Protein AF-A0A7J9RJP3-F1 (afdb_monomer_lite)

pLDDT: mean 94.65, std 5.96, range [69.44, 98.88]

Foldseek 3Di:
DPDDDDDQDPVNDCDPHPDDLLVVLLVVLVPDLEEEDEEAAPVSQVSSCVNHPHYYHDCYYFAARQLLLLLVVVL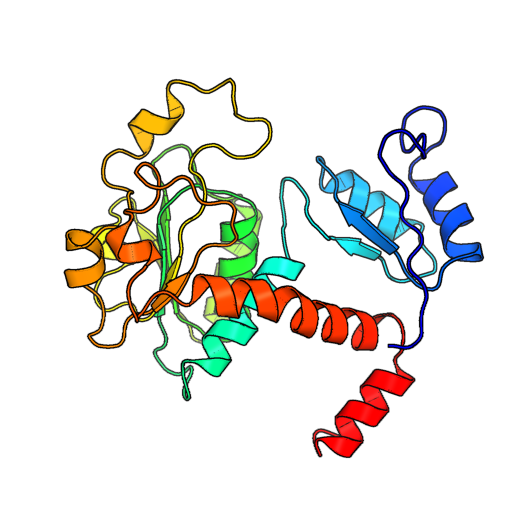VVVLDVDQVAAEEEEFAALTRVLLNNLLSCLLQLHAYEYAHFPPRHHDPVSVVNSVVSNVVSVYHYYYDNQLLVRQAQHQEYEYEDNQDPPRPVVPCSLVSCVNRAAEPVSNVRYHPNHAYEYQDDDDDPRNYHPCNCPDPRYCHVVSNVSSVVSVVQVCCVRRNVVSNVVVCVVVVVD

Sequence (254 aa):
LGGNALTLLKNDIQLGKSETVGDTSQVLSRFLGGMTYRCFAHADVEELAKYATVPVLNALSAKHHPCQAAADLMTVMEHFDDREHLVVAWVGDGNNVLHDLMLACTMLGIDFRYAVPEGYEPADDVVERSQSYADEHGSELTRTVDPKEAVKDAHVVYTDVFISMGEEHLEDKIKSFEGYQVNEEMVSGMDDGWRFMHCLPAHRGDEVTDWVMDHEHSIVFDQAENRMWAQMSLLCYYISPEAWDAMGEFMGLV

Structure (mmCIF, N/CA/C/O backbone):
data_AF-A0A7J9RJP3-F1
#
_entry.id   AF-A0A7J9RJP3-F1
#
loop_
_atom_site.group_PDB
_atom_site.id
_atom_site.type_symbol
_atom_site.label_atom_id
_atom_site.label_alt_id
_atom_site.label_comp_id
_atom_site.label_asym_id
_atom_site.label_entity_id
_atom_site.label_seq_id
_atom_site.pdbx_PDB_ins_code
_atom_site.Cartn_x
_atom_site.Cartn_y
_atom_site.Cartn_z
_atom_site.occupancy
_atom_site.B_iso_or_equiv
_atom_site.auth_seq_id
_atom_site.auth_comp_id
_atom_site.auth_asym_id
_atom_site.auth_atom_id
_atom_site.pdbx_PDB_model_num
ATOM 1 N N . LEU A 1 1 ? 11.986 -18.999 -8.830 1.00 84.75 1 LEU A N 1
ATOM 2 C CA . LEU A 1 1 ? 11.731 -18.775 -10.275 1.00 84.75 1 LEU A CA 1
ATOM 3 C C . LEU A 1 1 ? 12.915 -19.107 -11.199 1.00 84.75 1 LEU A C 1
ATOM 5 O O . LEU A 1 1 ? 12.780 -18.948 -12.398 1.00 84.75 1 LEU A O 1
ATOM 9 N N . GLY A 1 2 ? 14.076 -19.561 -10.701 1.00 88.50 2 GLY A N 1
ATOM 10 C CA . GLY A 1 2 ? 15.183 -20.012 -11.569 1.00 88.50 2 GLY A CA 1
ATOM 11 C C . GLY A 1 2 ? 15.999 -18.912 -12.273 1.00 88.50 2 GLY A C 1
ATOM 12 O O . GLY A 1 2 ? 16.996 -19.228 -12.914 1.00 88.50 2 GLY A O 1
ATOM 13 N N . GLY A 1 3 ? 15.614 -17.638 -12.140 1.00 91.06 3 GLY A N 1
ATOM 14 C CA . GLY A 1 3 ? 16.376 -16.488 -12.639 1.00 91.06 3 GLY A CA 1
ATOM 15 C C . GLY A 1 3 ? 17.521 -16.041 -11.718 1.00 91.06 3 GLY A C 1
ATOM 16 O O . GLY A 1 3 ? 17.736 -16.605 -10.646 1.00 91.06 3 GLY A O 1
ATOM 17 N N . ASN A 1 4 ? 18.232 -14.985 -12.132 1.00 94.19 4 ASN A N 1
ATOM 18 C CA . ASN A 1 4 ? 19.294 -14.334 -11.356 1.00 94.19 4 ASN A CA 1
ATOM 19 C C . ASN A 1 4 ? 19.006 -12.833 -11.225 1.00 94.19 4 ASN A C 1
ATOM 21 O O . ASN A 1 4 ? 18.633 -12.194 -12.207 1.00 94.19 4 ASN A O 1
ATOM 25 N N . ALA A 1 5 ? 19.207 -12.275 -10.030 1.00 94.12 5 ALA A N 1
ATOM 26 C CA . ALA A 1 5 ? 19.067 -10.843 -9.790 1.00 94.12 5 ALA A CA 1
ATOM 27 C C . ALA A 1 5 ? 20.391 -10.110 -10.055 1.00 94.12 5 ALA A C 1
ATOM 29 O O . ALA A 1 5 ? 21.443 -10.520 -9.562 1.00 94.12 5 ALA A O 1
ATOM 30 N N . LEU A 1 6 ? 20.324 -9.004 -10.800 1.00 95.06 6 LEU A N 1
ATOM 31 C CA . LEU A 1 6 ? 21.409 -8.033 -10.927 1.00 95.06 6 LEU A CA 1
ATOM 32 C C . LEU A 1 6 ? 21.034 -6.783 -10.129 1.00 95.06 6 LEU A C 1
ATOM 34 O O . LEU A 1 6 ? 20.167 -6.017 -10.545 1.00 95.06 6 LEU A O 1
ATOM 38 N N . THR A 1 7 ? 21.691 -6.573 -8.992 1.00 94.88 7 THR A N 1
ATOM 39 C CA . THR A 1 7 ? 21.466 -5.387 -8.160 1.00 94.88 7 THR A CA 1
ATOM 40 C C . THR A 1 7 ? 22.369 -4.250 -8.622 1.00 94.88 7 THR A C 1
ATOM 42 O O . THR A 1 7 ? 23.589 -4.388 -8.592 1.00 94.88 7 THR A O 1
ATOM 45 N N . LEU A 1 8 ? 21.767 -3.126 -9.013 1.00 92.44 8 LEU A N 1
ATOM 46 C CA . LEU A 1 8 ? 22.466 -1.889 -9.363 1.00 92.44 8 LEU A CA 1
ATOM 47 C C . LEU A 1 8 ? 22.088 -0.811 -8.347 1.00 92.44 8 LEU A C 1
ATOM 49 O O . LEU A 1 8 ? 20.948 -0.345 -8.319 1.00 92.44 8 LEU A O 1
ATOM 53 N N . LEU A 1 9 ? 23.024 -0.436 -7.479 1.00 90.69 9 LEU A N 1
ATOM 54 C CA . LEU A 1 9 ? 22.798 0.595 -6.471 1.00 90.69 9 LEU A CA 1
ATOM 55 C C . LEU A 1 9 ? 22.943 1.995 -7.078 1.00 90.69 9 LEU A C 1
ATOM 57 O O . LEU A 1 9 ? 23.515 2.186 -8.150 1.00 90.69 9 LEU A O 1
ATOM 61 N N . LYS A 1 10 ? 22.497 3.015 -6.337 1.00 84.06 10 LYS A N 1
ATOM 62 C CA . LYS A 1 10 ? 22.594 4.438 -6.723 1.00 84.06 10 LYS A CA 1
ATOM 63 C C . LYS A 1 10 ? 24.004 4.881 -7.146 1.00 84.06 10 LYS A C 1
ATOM 65 O O . LYS A 1 10 ? 24.135 5.830 -7.911 1.00 84.06 10 LYS A O 1
ATOM 70 N N . ASN A 1 11 ? 25.043 4.238 -6.615 1.00 84.81 11 ASN A N 1
ATOM 71 C CA . ASN A 1 11 ? 26.437 4.548 -6.939 1.00 84.81 11 ASN A CA 1
ATOM 72 C C . ASN A 1 11 ? 26.999 3.693 -8.089 1.00 84.81 11 ASN A C 1
ATOM 74 O O . ASN A 1 11 ? 28.064 4.023 -8.605 1.00 84.81 11 ASN A O 1
ATOM 78 N N . ASP A 1 12 ? 26.289 2.638 -8.497 1.00 85.12 12 ASP A N 1
ATOM 79 C CA . ASP A 1 12 ? 26.694 1.731 -9.576 1.00 85.12 12 ASP A CA 1
ATOM 80 C C . ASP A 1 12 ? 26.168 2.201 -10.940 1.00 85.12 12 ASP A C 1
ATOM 82 O O . ASP A 1 12 ? 26.746 1.877 -11.976 1.00 85.12 12 ASP A O 1
ATOM 86 N N . ILE A 1 13 ? 25.080 2.980 -10.945 1.00 81.88 13 ILE A N 1
ATOM 87 C CA . ILE A 1 13 ? 24.407 3.466 -12.151 1.00 81.88 13 ILE A CA 1
ATOM 88 C C . ILE A 1 13 ? 24.257 4.991 -12.127 1.00 81.88 13 ILE A C 1
ATOM 90 O O . ILE A 1 13 ? 23.941 5.589 -11.102 1.00 81.88 13 ILE A O 1
ATOM 94 N N . GLN A 1 14 ? 24.473 5.643 -13.270 1.00 76.00 14 GLN A N 1
ATOM 95 C CA . GLN A 1 14 ? 24.398 7.107 -13.411 1.00 76.00 14 GLN A CA 1
ATOM 96 C C . GLN A 1 14 ? 23.070 7.571 -14.026 1.00 76.00 14 GLN A C 1
ATOM 98 O O . GLN A 1 14 ? 23.033 8.516 -14.821 1.00 76.00 14 GLN A O 1
ATOM 103 N N . LEU A 1 15 ? 21.987 6.886 -13.656 1.00 78.62 15 LEU A N 1
ATOM 104 C CA . LEU A 1 15 ? 20.646 7.101 -14.188 1.00 78.62 15 LEU A CA 1
ATOM 105 C C . LEU A 1 15 ? 20.203 8.560 -13.971 1.00 78.62 15 LEU A C 1
ATOM 107 O O . LEU A 1 15 ? 20.195 9.048 -12.839 1.00 78.62 15 LEU A O 1
ATOM 111 N N . GLY A 1 16 ? 19.898 9.270 -15.060 1.00 71.56 16 GLY A N 1
ATOM 112 C CA . GLY A 1 16 ? 19.450 10.666 -15.030 1.00 71.56 16 GLY A CA 1
ATOM 113 C C . GLY A 1 16 ? 20.542 11.701 -14.720 1.00 71.56 16 GLY A C 1
ATOM 114 O O . GLY A 1 16 ? 20.231 12.881 -14.571 1.00 71.56 16 GLY A O 1
ATOM 115 N N . LYS A 1 17 ? 21.819 11.298 -14.615 1.00 80.12 17 LYS A N 1
ATOM 116 C CA . LYS A 1 17 ? 22.953 12.214 -14.375 1.00 80.12 17 LYS A CA 1
ATOM 117 C C . LYS A 1 17 ? 23.844 12.379 -15.596 1.00 80.12 17 LYS A C 1
ATOM 119 O O . LYS A 1 17 ? 23.961 13.478 -16.127 1.00 80.12 17 LYS A O 1
ATOM 124 N N . SER A 1 18 ? 24.517 11.301 -15.998 1.00 83.00 18 SER A N 1
ATOM 125 C CA . SER A 1 18 ? 25.404 11.304 -17.170 1.00 83.00 18 SER A CA 1
ATOM 126 C C . SER A 1 18 ? 24.769 10.650 -18.391 1.00 83.00 18 SER A C 1
ATOM 128 O O . SER A 1 18 ? 25.240 10.871 -19.501 1.00 83.00 18 SER A O 1
ATOM 130 N N . GLU A 1 19 ? 23.726 9.849 -18.184 1.00 85.12 19 GLU A N 1
ATOM 131 C CA . GLU A 1 19 ? 22.947 9.177 -19.220 1.00 85.12 19 GLU A CA 1
ATOM 132 C C . GLU A 1 19 ? 21.455 9.382 -18.928 1.00 85.12 19 GLU A C 1
ATOM 134 O O . GLU A 1 19 ? 21.048 9.472 -17.763 1.00 85.12 19 GLU A O 1
ATOM 139 N N . THR A 1 20 ? 20.647 9.520 -19.980 1.00 89.38 20 THR A N 1
ATOM 140 C CA . THR A 1 20 ? 19.198 9.691 -19.830 1.00 89.38 20 THR A CA 1
ATOM 141 C C . THR A 1 20 ? 18.559 8.398 -19.324 1.00 89.38 20 THR A C 1
ATOM 143 O O . THR A 1 20 ? 19.053 7.304 -19.598 1.00 89.38 20 THR A O 1
ATOM 146 N N . VAL A 1 21 ? 17.434 8.505 -18.611 1.00 90.06 21 VAL A N 1
ATOM 147 C CA . VAL A 1 21 ? 16.678 7.326 -18.153 1.00 90.06 21 VAL A CA 1
ATOM 148 C C . VAL A 1 21 ? 16.281 6.445 -19.344 1.00 90.06 21 VAL A C 1
ATOM 150 O O . VAL A 1 21 ? 16.390 5.220 -19.273 1.00 90.06 21 VAL A O 1
ATOM 153 N N . GLY A 1 22 ? 15.894 7.058 -20.468 1.00 91.38 22 GLY A N 1
ATOM 154 C CA . GLY A 1 22 ? 15.535 6.347 -21.694 1.00 91.38 22 GLY A CA 1
ATOM 155 C C . GLY A 1 22 ? 16.687 5.589 -22.360 1.00 91.38 22 GLY A C 1
ATOM 156 O O . GLY A 1 22 ? 16.487 4.452 -22.795 1.00 91.38 22 GLY A O 1
ATOM 157 N N . ASP A 1 23 ? 17.890 6.164 -22.427 1.00 93.19 23 ASP A N 1
ATOM 158 C CA . ASP A 1 23 ? 19.060 5.468 -22.986 1.00 93.19 23 ASP A CA 1
ATOM 159 C C . ASP A 1 23 ? 19.442 4.271 -22.109 1.00 93.19 23 ASP A C 1
ATOM 161 O O . ASP A 1 23 ? 19.567 3.148 -22.608 1.00 93.19 23 ASP A O 1
ATOM 165 N N . THR A 1 24 ? 19.512 4.472 -20.788 1.00 93.50 24 THR A N 1
ATOM 166 C CA . THR A 1 24 ? 19.773 3.385 -19.840 1.00 93.50 24 THR A CA 1
ATOM 167 C C . THR A 1 24 ? 18.705 2.287 -19.936 1.00 93.50 24 THR A C 1
ATOM 169 O O . THR A 1 24 ? 19.051 1.105 -19.966 1.00 93.50 24 THR A O 1
ATOM 172 N N . SER A 1 25 ? 17.420 2.647 -20.060 1.00 95.06 25 SER A N 1
ATOM 173 C CA . SER A 1 25 ? 16.313 1.692 -20.233 1.00 95.06 25 SER A CA 1
ATOM 174 C C . SER A 1 25 ? 16.509 0.794 -21.456 1.00 95.06 25 SER A C 1
ATOM 176 O O . SER A 1 25 ? 16.420 -0.437 -21.372 1.00 95.06 25 SER A O 1
ATOM 178 N N . GLN A 1 26 ? 16.853 1.392 -22.599 1.00 95.75 26 GLN A N 1
ATOM 179 C CA . GLN A 1 26 ? 17.083 0.660 -23.843 1.00 95.75 26 GLN A CA 1
ATOM 180 C C . GLN A 1 26 ? 18.310 -0.254 -23.770 1.00 95.75 26 GLN A C 1
ATOM 182 O O . GLN A 1 26 ? 18.302 -1.338 -24.364 1.00 95.75 26 GLN A O 1
ATOM 187 N N . VAL A 1 27 ? 19.368 0.169 -23.074 1.00 95.25 27 VAL A N 1
ATOM 188 C CA . VAL A 1 27 ? 20.569 -0.645 -22.859 1.00 95.25 27 VAL A CA 1
ATOM 189 C C . VAL A 1 27 ? 20.242 -1.835 -21.956 1.00 95.25 27 VAL A C 1
ATOM 191 O O . VAL A 1 27 ? 20.496 -2.973 -22.346 1.00 95.25 27 VAL A O 1
ATOM 194 N N . LEU A 1 28 ? 19.621 -1.609 -20.796 1.00 95.88 28 LEU A N 1
ATOM 195 C CA . LEU A 1 28 ? 19.285 -2.672 -19.841 1.00 95.88 28 LEU A CA 1
ATOM 196 C C . LEU A 1 28 ? 18.295 -3.691 -20.415 1.00 95.88 28 LEU A C 1
ATOM 198 O O . LEU A 1 28 ? 18.476 -4.893 -20.221 1.00 95.88 28 LEU A O 1
ATOM 202 N N . SER A 1 29 ? 17.316 -3.242 -21.204 1.00 97.25 29 SER A N 1
ATOM 203 C CA . SER A 1 29 ? 16.333 -4.128 -21.845 1.00 97.25 29 SER A CA 1
ATOM 204 C C . SER A 1 29 ? 16.950 -5.143 -22.818 1.00 97.25 29 SER A C 1
ATOM 206 O O . SER A 1 29 ? 16.314 -6.135 -23.159 1.00 97.25 29 SER A O 1
ATOM 208 N N . ARG A 1 30 ? 18.189 -4.923 -23.280 1.00 97.19 30 ARG A N 1
ATOM 209 C CA . ARG A 1 30 ? 18.918 -5.870 -24.145 1.00 97.19 30 ARG A CA 1
ATOM 210 C C . ARG A 1 30 ? 19.615 -6.987 -23.372 1.00 97.19 30 ARG A C 1
ATOM 212 O O . ARG A 1 30 ? 20.041 -7.962 -23.985 1.00 97.19 30 ARG A O 1
ATOM 219 N N . PHE A 1 31 ? 19.767 -6.831 -22.059 1.00 96.19 31 PHE A N 1
ATOM 220 C CA . PHE A 1 31 ? 20.503 -7.762 -21.203 1.00 96.19 31 PHE A CA 1
ATOM 221 C C . PHE A 1 31 ? 19.620 -8.452 -20.161 1.00 96.19 31 PHE A C 1
ATOM 223 O O . PHE A 1 31 ? 19.987 -9.520 -19.675 1.00 96.19 31 PHE A O 1
ATOM 230 N N . LEU A 1 32 ? 18.489 -7.845 -19.799 1.00 96.62 32 LEU A N 1
ATOM 231 C CA . LEU A 1 32 ? 17.614 -8.290 -18.716 1.00 96.62 32 LEU A CA 1
ATOM 232 C C . LEU A 1 32 ? 16.278 -8.809 -19.254 1.00 96.62 32 LEU A C 1
ATOM 234 O O . LEU A 1 32 ? 15.848 -8.403 -20.325 1.00 96.62 32 LEU A O 1
ATOM 238 N N . GLY A 1 33 ? 15.610 -9.678 -18.489 1.00 95.25 33 GLY A N 1
ATOM 239 C CA . GLY A 1 33 ? 14.239 -10.133 -18.778 1.00 95.25 33 GLY A CA 1
ATOM 240 C C . GLY A 1 33 ? 13.143 -9.248 -18.170 1.00 95.25 33 GLY A C 1
ATOM 241 O O . GLY A 1 33 ? 11.986 -9.351 -18.551 1.00 95.25 33 GLY A O 1
ATOM 242 N N . GLY A 1 34 ? 13.502 -8.372 -17.234 1.00 96.50 34 GLY A N 1
ATOM 243 C CA . GLY A 1 34 ? 12.612 -7.419 -16.579 1.00 96.50 34 GLY A CA 1
ATOM 244 C C . GLY A 1 34 ? 13.394 -6.576 -15.577 1.00 96.50 34 GLY A C 1
ATOM 245 O O . GLY A 1 34 ? 14.539 -6.894 -15.245 1.00 96.50 34 GLY A O 1
ATOM 246 N N . MET A 1 35 ? 12.796 -5.483 -15.119 1.00 96.94 35 MET A N 1
ATOM 247 C CA . MET A 1 35 ? 13.436 -4.515 -14.232 1.00 96.94 35 MET A CA 1
ATOM 248 C C . MET A 1 35 ? 12.519 -4.183 -13.061 1.00 96.94 35 MET A C 1
ATOM 250 O O . MET A 1 35 ? 11.364 -3.828 -13.254 1.00 96.94 35 MET A O 1
ATOM 254 N N . THR A 1 36 ? 13.044 -4.242 -11.841 1.00 96.38 36 THR A N 1
ATOM 255 C CA . THR A 1 36 ? 12.393 -3.656 -10.663 1.00 96.38 36 THR A CA 1
ATOM 256 C C . THR A 1 36 ? 13.076 -2.336 -10.346 1.00 96.38 36 THR A C 1
ATOM 258 O O . THR A 1 36 ? 14.306 -2.309 -10.241 1.00 96.38 36 THR A O 1
ATOM 261 N N . TYR A 1 37 ? 12.320 -1.258 -10.160 1.00 95.44 37 TYR A N 1
ATOM 262 C CA . TYR A 1 37 ? 12.898 0.061 -9.931 1.00 95.44 37 TYR A CA 1
ATOM 263 C C . TYR A 1 37 ? 12.294 0.743 -8.706 1.00 95.44 37 TYR A C 1
ATOM 265 O O . TYR A 1 37 ? 11.080 0.878 -8.590 1.00 95.44 37 TYR A O 1
ATOM 273 N N . ARG A 1 38 ? 13.169 1.153 -7.781 1.00 95.38 38 ARG A N 1
ATOM 274 C CA . ARG A 1 38 ? 12.840 1.996 -6.630 1.00 95.38 38 ARG A CA 1
ATOM 275 C C . ARG A 1 38 ? 13.398 3.389 -6.888 1.00 95.38 38 ARG A C 1
ATOM 277 O O . ARG A 1 38 ? 14.614 3.543 -7.014 1.00 95.38 38 ARG A O 1
ATOM 284 N N . CYS A 1 39 ? 12.527 4.384 -6.948 1.00 91.69 39 CYS A N 1
ATOM 285 C CA . CYS A 1 39 ? 12.866 5.764 -7.275 1.00 91.69 39 CYS A CA 1
ATOM 286 C C . CYS A 1 39 ? 12.248 6.751 -6.282 1.00 91.69 39 CYS A C 1
ATOM 288 O O . CYS A 1 39 ? 11.470 6.376 -5.410 1.00 91.69 39 CYS A O 1
ATOM 290 N N . PHE A 1 40 ? 12.624 8.025 -6.401 1.00 90.50 40 PHE A N 1
ATOM 291 C CA . PHE A 1 40 ? 11.911 9.100 -5.714 1.00 90.50 40 PHE A CA 1
ATOM 292 C C . PHE A 1 40 ? 10.760 9.586 -6.597 1.00 90.50 40 PHE A C 1
ATOM 294 O O . PHE A 1 40 ? 9.599 9.363 -6.267 1.00 90.50 40 PHE A O 1
ATOM 301 N N . ALA A 1 41 ? 11.058 10.194 -7.749 1.00 92.81 41 ALA A N 1
ATOM 302 C CA . ALA A 1 41 ? 10.026 10.700 -8.645 1.00 92.81 41 ALA A CA 1
ATOM 303 C C . ALA A 1 41 ? 9.344 9.555 -9.404 1.00 92.81 41 ALA A C 1
ATOM 305 O O . ALA A 1 41 ? 10.004 8.735 -10.040 1.00 92.81 41 ALA A O 1
ATOM 306 N N . HIS A 1 42 ? 8.009 9.524 -9.386 1.00 96.25 42 HIS A N 1
ATOM 307 C CA . HIS A 1 42 ? 7.246 8.528 -10.147 1.00 96.25 42 HIS A CA 1
ATOM 308 C C . HIS A 1 42 ? 7.489 8.648 -11.664 1.00 96.25 42 HIS A C 1
ATOM 310 O O . HIS A 1 42 ? 7.584 7.641 -12.358 1.00 96.25 42 HIS A O 1
ATOM 316 N N . ALA A 1 43 ? 7.727 9.868 -12.156 1.00 95.06 43 ALA A N 1
ATOM 317 C CA . ALA A 1 43 ? 8.078 10.118 -13.552 1.00 95.06 43 ALA A CA 1
ATOM 318 C C . ALA A 1 43 ? 9.330 9.350 -14.019 1.00 95.06 43 ALA A C 1
ATOM 320 O O . ALA A 1 43 ? 9.410 8.979 -15.187 1.00 95.06 43 ALA A O 1
ATOM 321 N N . ASP A 1 44 ? 10.280 9.053 -13.121 1.00 93.31 44 ASP A N 1
ATOM 322 C CA . ASP A 1 44 ? 11.479 8.289 -13.481 1.00 93.31 44 ASP A CA 1
ATOM 323 C C . ASP A 1 44 ? 11.124 6.836 -13.837 1.00 93.31 44 ASP A C 1
ATOM 325 O O . ASP A 1 44 ? 11.681 6.274 -14.781 1.00 93.31 44 ASP A O 1
ATOM 329 N N . VAL A 1 45 ? 10.189 6.208 -13.105 1.00 96.25 45 VAL A N 1
ATOM 330 C CA . VAL A 1 45 ? 9.749 4.836 -13.415 1.00 96.25 45 VAL A CA 1
ATOM 331 C C . VAL A 1 45 ? 8.830 4.800 -14.635 1.00 96.25 45 VAL A C 1
ATOM 333 O O . VAL A 1 45 ? 8.927 3.866 -15.430 1.00 96.25 45 VAL A O 1
ATOM 336 N N . GLU A 1 46 ? 8.017 5.837 -14.848 1.00 97.38 46 GLU A N 1
ATOM 337 C CA . GLU A 1 46 ? 7.226 6.002 -16.074 1.00 97.38 46 GLU A CA 1
ATOM 338 C C . GLU A 1 46 ? 8.125 6.164 -17.308 1.00 97.38 46 GLU A C 1
ATOM 340 O O . GLU A 1 46 ? 7.902 5.514 -18.331 1.00 97.38 46 GLU A O 1
ATOM 345 N N . GLU A 1 47 ? 9.171 6.993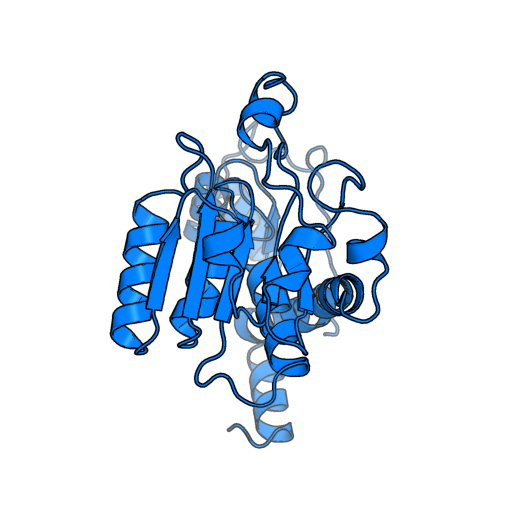 -17.222 1.00 96.00 47 GLU A N 1
ATOM 346 C CA . GLU A 1 47 ? 10.137 7.175 -18.304 1.00 96.00 47 GLU A CA 1
ATOM 347 C C . GLU A 1 47 ? 10.917 5.884 -18.570 1.00 96.00 47 GLU A C 1
ATOM 349 O O . GLU A 1 47 ? 11.051 5.476 -19.727 1.00 96.00 47 GLU A O 1
ATOM 354 N N . LEU A 1 48 ? 11.376 5.202 -17.515 1.00 96.12 48 LEU A N 1
ATOM 355 C CA . LEU A 1 48 ? 12.052 3.913 -17.639 1.00 96.12 48 LEU A CA 1
ATOM 356 C C . LEU A 1 48 ? 11.157 2.905 -18.372 1.00 96.12 48 LEU A C 1
ATOM 358 O O . LEU A 1 48 ? 11.605 2.301 -19.348 1.00 96.12 48 LEU A O 1
ATOM 362 N N . ALA A 1 49 ? 9.894 2.771 -17.955 1.00 97.62 49 ALA A N 1
ATOM 363 C CA . ALA A 1 49 ? 8.914 1.873 -18.563 1.00 97.62 49 ALA A CA 1
ATOM 364 C C . ALA A 1 49 ? 8.595 2.238 -20.019 1.00 97.62 49 ALA A C 1
ATOM 366 O O . ALA A 1 49 ? 8.513 1.353 -20.867 1.00 97.62 49 ALA A O 1
ATOM 367 N N . LYS A 1 50 ? 8.479 3.531 -20.340 1.00 97.81 50 LYS A N 1
ATOM 368 C CA . LYS A 1 50 ? 8.166 4.020 -21.691 1.00 97.81 50 LYS A CA 1
ATOM 369 C C . LYS A 1 50 ? 9.178 3.575 -22.749 1.00 97.81 50 LYS A C 1
ATOM 371 O O . LYS A 1 50 ? 8.794 3.354 -23.897 1.00 97.81 50 LYS A O 1
ATOM 376 N N . TYR A 1 51 ? 10.458 3.490 -22.390 1.00 97.19 51 TYR A N 1
ATOM 377 C CA . TYR A 1 51 ? 11.534 3.109 -23.314 1.00 97.19 51 TYR A CA 1
ATOM 378 C C . TYR A 1 51 ? 11.988 1.651 -23.168 1.00 97.19 51 TYR A C 1
ATOM 380 O O . TYR A 1 51 ? 12.806 1.186 -23.968 1.00 97.19 51 TYR A O 1
ATOM 388 N N . ALA A 1 52 ? 11.474 0.931 -22.169 1.00 97.69 52 ALA A N 1
ATOM 389 C CA . ALA A 1 52 ? 11.835 -0.456 -21.934 1.00 97.69 52 ALA A CA 1
ATOM 390 C C . ALA A 1 52 ? 11.187 -1.373 -22.977 1.00 97.69 52 ALA A C 1
ATOM 392 O O . ALA A 1 52 ? 10.039 -1.184 -23.375 1.00 97.69 52 ALA A O 1
ATOM 393 N N . THR A 1 53 ? 11.909 -2.414 -23.391 1.00 97.62 53 THR A N 1
ATOM 394 C CA . THR A 1 53 ? 11.335 -3.514 -24.194 1.00 97.62 53 THR A CA 1
ATOM 395 C C . THR A 1 53 ? 11.042 -4.756 -23.354 1.00 97.62 53 THR A C 1
ATOM 397 O O . THR A 1 53 ? 10.708 -5.802 -23.901 1.00 97.62 53 THR A O 1
ATOM 400 N N . VAL A 1 54 ? 11.198 -4.648 -22.034 1.00 97.44 54 VAL A N 1
ATOM 401 C CA . VAL A 1 54 ? 10.921 -5.684 -21.032 1.00 97.44 54 VAL A CA 1
ATOM 402 C C . VAL A 1 54 ? 10.086 -5.080 -19.898 1.00 97.44 54 VAL A C 1
ATOM 404 O O . VAL A 1 54 ? 10.102 -3.856 -19.740 1.00 97.44 54 VAL A O 1
ATOM 407 N N . PRO A 1 55 ? 9.366 -5.885 -19.097 1.00 97.50 55 PRO A N 1
ATOM 408 C CA . PRO A 1 55 ? 8.540 -5.365 -18.013 1.00 97.50 55 PRO A CA 1
ATOM 409 C C . PRO A 1 55 ? 9.327 -4.522 -17.006 1.00 97.50 55 PRO A C 1
ATOM 411 O O . PRO A 1 55 ? 10.440 -4.881 -16.611 1.00 97.50 55 PRO A O 1
ATOM 414 N N . VAL A 1 56 ? 8.708 -3.433 -16.548 1.00 97.81 56 VAL A N 1
ATOM 415 C CA . VAL A 1 56 ? 9.214 -2.574 -15.472 1.00 97.81 56 VAL A CA 1
ATOM 416 C C . VAL A 1 56 ? 8.225 -2.605 -14.314 1.00 97.81 56 VAL A C 1
ATOM 418 O O . VAL A 1 56 ? 7.062 -2.251 -14.476 1.00 97.81 56 VAL A O 1
ATOM 421 N N . LEU A 1 57 ? 8.694 -3.020 -13.140 1.00 97.69 57 LEU A N 1
ATOM 422 C CA . LEU A 1 57 ? 7.918 -3.078 -11.910 1.00 97.69 57 LEU A CA 1
ATOM 423 C C . LEU A 1 57 ? 8.369 -1.949 -10.978 1.00 97.69 57 LEU A C 1
ATOM 425 O O . LEU A 1 57 ? 9.538 -1.885 -10.583 1.00 97.69 57 LEU A O 1
ATOM 429 N N . ASN A 1 58 ? 7.439 -1.073 -10.602 1.00 97.88 58 ASN A N 1
ATOM 430 C CA . ASN A 1 58 ? 7.680 -0.058 -9.582 1.00 97.88 58 ASN A CA 1
ATOM 431 C C . ASN A 1 58 ? 7.789 -0.727 -8.203 1.00 97.88 58 ASN A C 1
ATOM 433 O O . ASN A 1 58 ? 6.795 -1.176 -7.636 1.00 97.88 58 ASN A O 1
ATOM 437 N N . ALA A 1 59 ? 9.003 -0.783 -7.662 1.00 96.62 59 ALA A N 1
ATOM 438 C CA . ALA A 1 59 ? 9.263 -1.358 -6.351 1.00 96.62 59 ALA A CA 1
ATOM 439 C C . ALA A 1 59 ? 8.946 -0.384 -5.206 1.00 96.62 59 ALA A C 1
ATOM 441 O O . ALA A 1 59 ? 8.641 -0.858 -4.117 1.00 96.62 59 ALA A O 1
ATOM 442 N N . LEU A 1 60 ? 9.043 0.931 -5.446 1.00 96.94 60 LEU A N 1
ATOM 443 C CA . LEU A 1 60 ? 8.596 2.039 -4.588 1.00 96.94 60 LEU A CA 1
ATOM 444 C C . LEU A 1 60 ? 8.925 3.368 -5.291 1.00 96.94 60 LEU A C 1
ATOM 446 O O . LEU A 1 60 ? 10.033 3.545 -5.799 1.00 96.94 60 LEU A O 1
ATOM 450 N N . SER A 1 61 ? 7.993 4.316 -5.251 1.00 96.44 61 SER A N 1
ATOM 451 C CA . SER A 1 61 ? 8.157 5.714 -5.670 1.00 96.44 61 SER A CA 1
ATOM 452 C C . SER A 1 61 ? 7.471 6.639 -4.662 1.00 96.44 61 SER A C 1
ATOM 454 O O . SER A 1 61 ? 6.676 6.164 -3.856 1.00 96.44 61 SER A O 1
ATOM 456 N N . ALA A 1 62 ? 7.697 7.953 -4.726 1.00 94.31 62 ALA A N 1
ATOM 457 C CA . ALA A 1 62 ? 7.000 8.912 -3.860 1.00 94.31 62 ALA A CA 1
ATOM 458 C C . ALA A 1 62 ? 5.471 8.891 -4.038 1.00 94.31 62 ALA A C 1
ATOM 460 O O . ALA A 1 62 ? 4.757 9.268 -3.121 1.00 94.31 62 ALA A O 1
ATOM 461 N N . LYS A 1 63 ? 4.966 8.442 -5.199 1.00 96.75 63 LYS A N 1
ATOM 462 C CA . LYS A 1 63 ? 3.522 8.373 -5.470 1.00 96.75 63 LYS A CA 1
ATOM 463 C C . LYS A 1 63 ? 2.906 7.000 -5.188 1.00 96.75 63 LYS A C 1
ATOM 465 O O . LYS A 1 63 ? 1.775 6.943 -4.734 1.00 96.75 63 LYS A O 1
ATOM 470 N N . HIS A 1 64 ? 3.629 5.919 -5.471 1.00 98.19 64 HIS A N 1
ATOM 471 C CA . HIS A 1 64 ? 3.089 4.553 -5.484 1.00 98.19 64 HIS A CA 1
ATOM 472 C C . HIS A 1 64 ? 4.087 3.535 -4.905 1.00 98.19 64 HIS A C 1
ATOM 474 O O . HIS A 1 64 ? 5.272 3.571 -5.269 1.00 98.19 64 HIS A O 1
ATOM 480 N N . HIS A 1 65 ? 3.592 2.601 -4.090 1.00 97.88 65 HIS A N 1
ATOM 481 C CA . HIS A 1 65 ? 4.235 1.384 -3.596 1.00 97.88 65 HIS A CA 1
ATOM 482 C C . HIS A 1 65 ? 3.417 0.091 -3.915 1.00 97.88 65 HIS A C 1
ATOM 484 O O . HIS A 1 65 ? 3.019 -0.651 -3.015 1.00 97.88 65 HIS A O 1
ATOM 490 N N . PRO A 1 66 ? 3.232 -0.287 -5.195 1.00 98.06 66 PRO A N 1
ATOM 491 C CA . PRO A 1 66 ? 2.205 -1.264 -5.583 1.00 98.06 66 PRO A CA 1
ATOM 492 C C . PRO A 1 66 ? 2.549 -2.710 -5.201 1.00 98.06 66 PRO A C 1
ATOM 494 O O . PRO A 1 66 ? 1.666 -3.519 -4.930 1.00 98.06 66 PRO A O 1
ATOM 497 N N . CYS A 1 67 ? 3.841 -3.052 -5.134 1.00 98.19 67 CYS A N 1
ATOM 498 C CA . CYS A 1 67 ? 4.277 -4.367 -4.659 1.00 98.19 67 CYS A CA 1
ATOM 499 C C . CYS A 1 67 ? 3.952 -4.605 -3.175 1.00 98.19 67 CYS A C 1
ATOM 501 O O . CYS A 1 67 ? 3.863 -5.763 -2.771 1.00 98.19 67 CYS A O 1
ATOM 503 N N . GLN A 1 68 ? 3.821 -3.540 -2.373 1.00 98.62 68 GLN A N 1
ATOM 504 C CA . GLN A 1 68 ? 3.377 -3.641 -0.983 1.00 98.62 68 GLN A CA 1
ATOM 505 C C . GLN A 1 68 ? 1.881 -3.953 -0.948 1.00 98.62 68 GLN A C 1
ATOM 507 O O . GLN A 1 68 ? 1.523 -5.004 -0.435 1.00 98.62 68 GLN A O 1
ATOM 512 N N . ALA A 1 69 ? 1.053 -3.163 -1.640 1.00 98.56 69 ALA A N 1
ATOM 513 C CA . ALA A 1 69 ? -0.395 -3.384 -1.709 1.00 98.56 69 ALA A CA 1
ATOM 514 C C . ALA A 1 69 ? -0.783 -4.789 -2.213 1.00 98.56 69 ALA A C 1
ATOM 516 O O . ALA A 1 69 ? -1.730 -5.394 -1.716 1.00 98.56 69 ALA A O 1
ATOM 517 N N . ALA A 1 70 ? -0.024 -5.355 -3.159 1.00 98.38 70 ALA A N 1
ATOM 518 C CA . ALA A 1 70 ? -0.233 -6.734 -3.607 1.00 98.38 70 ALA A CA 1
ATOM 519 C C . ALA A 1 70 ? -0.023 -7.770 -2.483 1.00 98.38 70 ALA A C 1
ATOM 521 O O . ALA A 1 70 ? -0.778 -8.735 -2.383 1.00 98.38 70 ALA A O 1
ATOM 522 N N . ALA A 1 71 ? 0.992 -7.577 -1.637 1.00 98.62 71 ALA A N 1
ATOM 523 C CA . ALA A 1 71 ? 1.220 -8.425 -0.469 1.00 98.62 71 ALA A CA 1
ATOM 524 C C . ALA A 1 71 ? 0.206 -8.150 0.645 1.00 98.62 71 ALA A C 1
ATOM 526 O O . ALA A 1 71 ? -0.207 -9.078 1.337 1.00 98.62 71 ALA A O 1
ATOM 527 N N . ASP A 1 72 ? -0.226 -6.899 0.788 1.00 98.56 72 ASP A N 1
ATOM 528 C CA . ASP A 1 72 ? -1.228 -6.509 1.774 1.00 98.56 72 ASP A CA 1
ATOM 529 C C . ASP A 1 72 ? -2.547 -7.22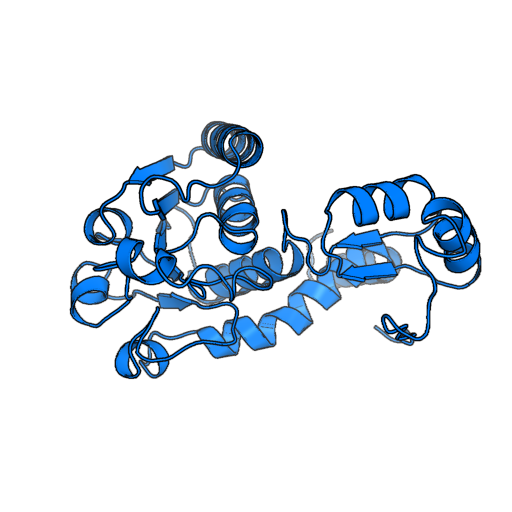0 1.495 1.00 98.56 72 ASP A C 1
ATOM 531 O O . ASP A 1 72 ? -3.076 -7.898 2.368 1.00 98.56 72 ASP A O 1
ATOM 535 N N . LEU A 1 73 ? -3.028 -7.169 0.252 1.00 97.75 73 LEU A N 1
ATOM 536 C CA . LEU A 1 73 ? -4.242 -7.879 -0.136 1.00 97.75 73 LEU A CA 1
ATOM 537 C C . LEU A 1 73 ? -4.103 -9.396 -0.046 1.00 97.75 73 LEU A C 1
ATOM 539 O O . LEU A 1 73 ? -5.056 -10.050 0.361 1.00 97.75 73 LEU A O 1
ATOM 543 N N . MET A 1 74 ? -2.942 -9.962 -0.400 1.00 97.81 74 MET A N 1
ATOM 544 C CA . MET A 1 74 ? -2.683 -11.389 -0.172 1.00 97.81 74 MET A CA 1
ATOM 545 C C . MET A 1 74 ? -2.883 -11.738 1.305 1.00 97.81 74 MET A C 1
ATOM 547 O O . MET A 1 74 ? -3.599 -12.679 1.621 1.00 97.81 74 MET A O 1
ATOM 551 N N . THR A 1 75 ? -2.327 -10.921 2.193 1.00 98.44 75 THR A N 1
ATOM 552 C CA . THR A 1 75 ? -2.414 -11.115 3.643 1.00 98.44 75 THR A CA 1
ATOM 553 C C . THR A 1 75 ? -3.843 -10.965 4.154 1.00 98.44 75 THR A C 1
ATOM 555 O O . THR A 1 75 ? -4.313 -11.788 4.930 1.00 98.44 75 THR A O 1
ATOM 558 N N . VAL A 1 76 ? -4.574 -9.955 3.682 1.00 97.81 76 VAL A N 1
ATOM 559 C CA . VAL A 1 76 ? -5.993 -9.783 4.013 1.00 97.81 76 VAL A CA 1
ATOM 560 C C . VAL A 1 76 ? -6.800 -11.011 3.570 1.00 97.81 76 VAL A C 1
ATOM 562 O O . VAL A 1 76 ? -7.537 -11.576 4.369 1.00 97.81 76 VAL A O 1
ATOM 565 N N . MET A 1 77 ? -6.619 -11.486 2.337 1.00 95.00 77 MET A N 1
ATOM 566 C CA . MET A 1 77 ? -7.348 -12.654 1.820 1.00 95.00 77 MET A CA 1
ATOM 567 C C . MET A 1 77 ? -6.979 -13.977 2.513 1.00 95.00 77 MET A C 1
ATOM 569 O O . MET A 1 77 ? -7.767 -14.914 2.477 1.00 95.00 77 MET A O 1
ATOM 573 N N . GLU A 1 78 ? -5.804 -14.084 3.134 1.00 96.94 78 GLU A N 1
ATOM 574 C CA . GLU A 1 78 ? -5.425 -15.261 3.932 1.00 96.94 78 GLU A CA 1
ATOM 575 C C . GLU A 1 78 ? -6.078 -15.281 5.321 1.00 96.94 78 GLU A C 1
ATOM 577 O O . GLU A 1 78 ? -6.237 -16.352 5.907 1.00 96.94 78 GLU A O 1
ATOM 582 N N . HIS A 1 79 ? -6.457 -14.113 5.850 1.00 96.44 79 HIS A N 1
ATOM 583 C CA . HIS A 1 79 ? -7.043 -13.969 7.188 1.00 96.44 79 HIS A CA 1
ATOM 584 C C . HIS A 1 79 ? -8.571 -13.826 7.185 1.00 96.44 79 HIS A C 1
ATOM 586 O O . HIS A 1 79 ? -9.187 -13.989 8.239 1.00 96.44 79 HIS A O 1
ATOM 592 N N . PHE A 1 80 ? -9.182 -13.556 6.028 1.00 95.50 80 PHE A N 1
ATOM 593 C CA . PHE A 1 80 ? -10.628 -13.388 5.875 1.00 95.50 80 PHE A CA 1
ATOM 594 C C . PHE A 1 80 ? -11.162 -14.248 4.721 1.00 95.50 80 PHE A C 1
ATOM 596 O O . PHE A 1 80 ? -10.820 -14.029 3.561 1.00 95.50 80 PHE A O 1
ATOM 603 N N . ASP A 1 81 ? -12.031 -15.211 5.049 1.00 87.56 81 ASP A N 1
ATOM 604 C CA . ASP A 1 81 ? -12.620 -16.155 4.082 1.00 87.56 81 ASP A CA 1
ATOM 605 C C . ASP A 1 81 ? -13.595 -15.489 3.095 1.00 87.56 81 ASP A C 1
ATOM 607 O O . ASP A 1 81 ? -13.799 -15.984 1.983 1.00 87.56 81 ASP A O 1
ATOM 611 N N . ASP A 1 82 ? -14.224 -14.389 3.514 1.00 86.75 82 ASP A N 1
ATOM 612 C CA . ASP A 1 82 ? -15.162 -13.616 2.710 1.00 86.75 82 ASP A CA 1
ATOM 613 C C . ASP A 1 82 ? -14.732 -12.150 2.659 1.00 86.75 82 ASP A C 1
ATOM 615 O O . ASP A 1 82 ? -14.322 -11.554 3.656 1.00 86.75 82 ASP A O 1
ATOM 619 N N . ARG A 1 83 ? -14.835 -11.579 1.462 1.00 86.75 83 ARG A N 1
ATOM 620 C CA . ARG A 1 83 ? -14.586 -10.162 1.193 1.00 86.75 83 ARG A CA 1
ATOM 621 C C . ARG A 1 83 ? -15.864 -9.332 1.257 1.00 86.75 83 ARG A C 1
ATOM 623 O O . ARG A 1 83 ? -15.779 -8.110 1.325 1.00 86.75 83 ARG A O 1
ATOM 630 N N . GLU A 1 84 ? -17.033 -9.966 1.185 1.00 87.44 84 GLU A N 1
ATOM 631 C CA . GLU A 1 84 ? -18.311 -9.276 1.288 1.00 87.44 84 GLU A CA 1
ATOM 632 C C . GLU A 1 84 ? -18.406 -8.620 2.673 1.00 87.44 84 GLU A C 1
ATOM 634 O O . GLU A 1 84 ? -18.237 -9.274 3.699 1.00 87.44 84 GLU A O 1
ATOM 639 N N . HIS A 1 85 ? -18.627 -7.303 2.695 1.00 88.94 85 HIS A N 1
ATOM 640 C CA . HIS A 1 85 ? -18.638 -6.471 3.908 1.00 88.94 85 HIS A CA 1
ATOM 641 C C . HIS A 1 85 ? -17.295 -6.336 4.644 1.00 88.94 85 HIS A C 1
ATOM 643 O O . HIS A 1 85 ? -17.265 -5.802 5.755 1.00 88.94 85 HIS A O 1
ATOM 649 N N . LEU A 1 86 ? -16.182 -6.774 4.048 1.00 97.69 86 LEU A N 1
ATOM 650 C CA . LEU A 1 86 ? -14.865 -6.552 4.628 1.00 97.69 86 LEU A CA 1
ATOM 651 C C . LEU A 1 86 ? -14.518 -5.060 4.585 1.00 97.69 86 LEU A C 1
ATOM 653 O O . LEU A 1 86 ? -14.642 -4.410 3.549 1.00 97.69 86 LEU A O 1
ATOM 657 N N . VAL A 1 87 ? -14.031 -4.544 5.713 1.00 98.62 87 VAL A N 1
ATOM 658 C CA . VAL A 1 87 ? -13.673 -3.131 5.886 1.00 98.62 87 VAL A CA 1
ATOM 659 C C . VAL A 1 87 ? -12.210 -3.030 6.285 1.00 98.62 87 VAL A C 1
ATOM 661 O O . VAL A 1 87 ? -11.823 -3.510 7.356 1.00 98.62 87 VAL A O 1
ATOM 664 N N . VAL A 1 88 ? -11.424 -2.347 5.456 1.00 98.81 88 VAL A N 1
ATOM 665 C CA . VAL A 1 88 ? -10.037 -1.976 5.748 1.00 98.81 88 VAL A CA 1
ATOM 666 C C . VAL A 1 88 ? -9.985 -0.483 6.066 1.00 98.81 88 VAL A C 1
ATOM 668 O O . VAL A 1 88 ? -10.443 0.351 5.286 1.00 98.81 88 VAL A O 1
ATOM 671 N N . ALA A 1 89 ? -9.428 -0.148 7.227 1.00 98.88 89 ALA A N 1
ATOM 672 C CA . ALA A 1 89 ? -9.254 1.214 7.698 1.00 98.88 89 ALA A CA 1
ATOM 673 C C . ALA A 1 89 ? -7.775 1.619 7.673 1.00 98.88 89 ALA A C 1
ATOM 675 O O . ALA A 1 89 ? -6.919 0.911 8.198 1.00 98.88 89 ALA A O 1
ATOM 676 N N . TRP A 1 90 ? -7.475 2.784 7.114 1.00 98.88 90 TRP A N 1
ATOM 677 C CA . TRP A 1 90 ? -6.182 3.446 7.233 1.00 98.88 90 TRP A CA 1
ATOM 678 C C . TRP A 1 90 ? -6.232 4.553 8.280 1.00 98.88 90 TRP A C 1
ATOM 680 O O . TRP A 1 90 ? -7.170 5.354 8.304 1.00 98.88 90 TRP A O 1
ATOM 690 N N . VAL A 1 91 ? -5.185 4.649 9.093 1.00 98.75 91 VAL A N 1
ATOM 691 C CA . VAL A 1 91 ? -4.970 5.764 10.017 1.00 98.75 91 VAL A CA 1
ATOM 692 C C . VAL A 1 91 ? -3.544 6.254 9.843 1.00 98.75 91 VAL A C 1
ATOM 694 O O . VAL A 1 91 ? -2.610 5.521 10.149 1.00 98.75 91 VAL A O 1
ATOM 697 N N . GLY A 1 92 ? -3.349 7.483 9.371 1.00 97.69 92 GLY A N 1
ATOM 698 C CA . GLY A 1 92 ? -2.001 8.024 9.219 1.00 97.69 92 GLY A CA 1
ATOM 699 C C . GLY A 1 92 ? -1.874 9.005 8.069 1.00 97.69 92 GLY A C 1
ATOM 700 O O . GLY A 1 92 ? -2.749 9.835 7.851 1.00 97.69 92 GLY A O 1
ATOM 701 N N . ASP A 1 93 ? -0.726 8.967 7.400 1.00 96.81 93 ASP A N 1
ATOM 702 C CA . ASP A 1 93 ? -0.321 9.956 6.398 1.00 96.81 93 ASP A CA 1
ATOM 703 C C . ASP A 1 93 ? -0.967 9.705 5.028 1.00 96.81 93 ASP A C 1
ATOM 705 O O . ASP A 1 93 ? -1.319 8.576 4.686 1.00 96.81 93 ASP A O 1
ATOM 709 N N . GLY A 1 94 ? -1.072 10.753 4.212 1.00 97.00 94 GLY A N 1
ATOM 710 C CA . GLY A 1 94 ? -1.559 10.717 2.829 1.00 97.00 94 GLY A CA 1
ATOM 711 C C . GLY A 1 94 ? -0.574 10.109 1.829 1.00 97.00 94 GLY A C 1
ATOM 712 O O . GLY A 1 94 ? -0.382 10.668 0.752 1.00 97.00 94 GLY A O 1
ATOM 713 N N . ASN A 1 95 ? 0.140 9.046 2.202 1.00 96.94 95 ASN A N 1
ATOM 714 C CA . ASN A 1 95 ? 1.363 8.632 1.518 1.00 96.94 95 ASN A CA 1
ATOM 715 C C . ASN A 1 95 ? 1.143 7.592 0.397 1.00 96.94 95 ASN A C 1
ATOM 717 O O . ASN A 1 95 ? 0.030 7.194 0.051 1.00 96.94 95 ASN A O 1
ATOM 721 N N . ASN A 1 96 ? 2.249 7.138 -0.194 1.00 97.31 96 ASN A N 1
ATOM 722 C CA . ASN A 1 96 ? 2.265 6.161 -1.284 1.00 97.31 96 ASN A CA 1
ATOM 723 C C . ASN A 1 96 ? 1.730 4.765 -0.912 1.00 97.31 96 ASN A C 1
ATOM 725 O O . ASN A 1 96 ? 1.296 4.042 -1.811 1.00 97.31 96 ASN A O 1
ATOM 729 N N . VAL A 1 97 ? 1.768 4.377 0.365 1.00 98.50 97 VAL A N 1
ATOM 730 C CA . VAL A 1 97 ? 1.197 3.114 0.849 1.00 98.50 97 VAL A CA 1
ATOM 731 C C . VAL A 1 97 ? -0.319 3.239 0.897 1.00 98.50 97 VAL A C 1
ATOM 733 O O . VAL A 1 97 ? -1.000 2.410 0.297 1.00 98.50 97 VAL A O 1
ATOM 736 N N . LEU A 1 98 ? -0.845 4.318 1.494 1.00 98.69 98 LEU A N 1
ATOM 737 C CA . LEU A 1 98 ? -2.278 4.626 1.464 1.00 98.69 98 LEU A CA 1
ATOM 738 C C . LEU A 1 98 ? -2.813 4.639 0.027 1.00 98.69 98 LEU A C 1
ATOM 740 O O . LEU A 1 98 ? -3.852 4.042 -0.246 1.00 98.69 98 LEU A O 1
ATOM 744 N N . HIS A 1 99 ? -2.100 5.299 -0.892 1.00 98.75 99 HIS A N 1
ATOM 745 C CA . HIS A 1 99 ? -2.493 5.389 -2.299 1.00 98.75 99 HIS A CA 1
ATOM 746 C C . HIS A 1 99 ? -2.766 4.024 -2.932 1.00 98.75 99 HIS A C 1
ATOM 748 O O . HIS A 1 99 ? -3.814 3.824 -3.543 1.00 98.75 99 HIS A O 1
ATOM 754 N N . ASP A 1 100 ? -1.826 3.088 -2.813 1.00 98.75 100 ASP A N 1
ATOM 755 C CA . ASP A 1 100 ? -1.988 1.790 -3.461 1.00 98.75 100 ASP A CA 1
ATOM 756 C C . ASP A 1 100 ? -2.879 0.847 -2.661 1.00 98.75 100 ASP A C 1
ATOM 758 O O . ASP A 1 100 ? -3.574 0.041 -3.273 1.00 98.75 100 ASP A O 1
ATOM 762 N N . LEU A 1 101 ? -2.941 0.979 -1.333 1.00 98.81 101 LEU A N 1
ATOM 763 C CA . LEU A 1 101 ? -3.869 0.206 -0.514 1.00 98.81 101 LEU A CA 1
ATOM 764 C C . LEU A 1 101 ? -5.328 0.548 -0.854 1.00 98.81 101 LEU A C 1
ATOM 766 O O . LEU A 1 101 ? -6.117 -0.362 -1.102 1.00 98.81 101 LEU A O 1
ATOM 770 N N . MET A 1 102 ? -5.680 1.838 -0.961 1.00 98.69 102 MET A N 1
ATOM 771 C CA . MET A 1 102 ? -7.049 2.245 -1.314 1.00 98.69 102 MET A CA 1
ATOM 772 C C . MET A 1 102 ? -7.442 1.790 -2.724 1.00 98.69 102 MET A C 1
ATOM 774 O O . MET A 1 102 ? -8.554 1.298 -2.930 1.00 98.69 102 MET A O 1
ATOM 778 N N . LEU A 1 103 ? -6.521 1.901 -3.691 1.00 98.75 103 LEU A N 1
ATOM 779 C CA . LEU A 1 103 ? -6.747 1.447 -5.061 1.00 98.75 103 LEU A CA 1
ATOM 780 C C . LEU A 1 103 ? -6.992 -0.060 -5.069 1.00 98.75 103 LEU A C 1
ATOM 782 O O . LEU A 1 103 ? -7.935 -0.534 -5.692 1.00 98.75 103 LEU A O 1
ATOM 786 N N . ALA A 1 104 ? -6.156 -0.810 -4.358 1.00 98.31 104 ALA A N 1
ATOM 787 C CA . ALA A 1 104 ? -6.205 -2.258 -4.366 1.00 98.31 104 ALA A CA 1
ATOM 788 C C . ALA A 1 104 ? -7.462 -2.795 -3.651 1.00 98.31 104 ALA A C 1
ATOM 790 O O . ALA A 1 104 ? -8.126 -3.684 -4.184 1.00 98.31 104 ALA A O 1
ATOM 791 N N . CYS A 1 105 ? -7.845 -2.227 -2.502 1.00 98.38 105 CYS A N 1
ATOM 792 C CA . CYS A 1 105 ? -9.087 -2.588 -1.810 1.00 98.38 105 CYS A CA 1
ATOM 793 C C . CYS A 1 105 ? -10.321 -2.325 -2.683 1.00 98.38 105 CYS A C 1
ATOM 795 O O . CYS A 1 105 ? -11.132 -3.227 -2.892 1.00 98.38 105 CYS A O 1
ATOM 797 N N . THR A 1 106 ? -10.432 -1.124 -3.256 1.00 98.25 106 THR A N 1
ATOM 798 C CA . THR A 1 106 ? -11.589 -0.754 -4.087 1.00 98.25 106 THR A CA 1
ATOM 799 C C . THR A 1 106 ? -11.672 -1.576 -5.378 1.00 98.25 106 THR A C 1
ATOM 801 O O . THR A 1 106 ? -12.761 -2.005 -5.746 1.00 98.25 106 THR A O 1
ATOM 804 N N . MET A 1 107 ? -10.541 -1.922 -6.012 1.00 97.50 107 MET A N 1
ATOM 805 C CA . MET A 1 107 ? -10.495 -2.858 -7.154 1.00 97.50 107 MET A CA 1
ATOM 806 C C . MET A 1 107 ? -11.046 -4.256 -6.828 1.00 97.50 107 MET A C 1
ATOM 808 O O . MET A 1 107 ? -11.511 -4.963 -7.721 1.00 97.50 107 MET A O 1
ATOM 812 N N . LEU A 1 108 ? -10.969 -4.689 -5.567 1.00 96.19 108 LEU A N 1
ATOM 813 C CA . LEU A 1 108 ? -11.484 -5.988 -5.130 1.00 96.19 108 LEU A CA 1
ATOM 814 C C . LEU A 1 108 ? -12.891 -5.921 -4.527 1.00 96.19 108 LEU A C 1
ATOM 816 O O . LEU A 1 108 ? -13.412 -6.966 -4.123 1.00 96.19 108 LEU A O 1
ATOM 820 N N . GLY A 1 109 ? -13.517 -4.741 -4.504 1.00 96.75 109 GLY A N 1
ATOM 821 C CA . GLY A 1 109 ? -14.821 -4.532 -3.877 1.00 96.75 109 GLY A CA 1
ATOM 822 C C . GLY A 1 109 ? -14.771 -4.616 -2.348 1.00 96.75 109 GLY A C 1
ATOM 823 O O . GLY A 1 109 ? -15.744 -5.039 -1.736 1.00 96.75 109 GLY A O 1
ATOM 824 N N . ILE A 1 110 ? -13.637 -4.259 -1.741 1.00 98.31 110 ILE A N 1
ATOM 825 C CA . ILE A 1 110 ? -13.474 -4.150 -0.286 1.00 98.31 110 ILE A CA 1
ATOM 826 C C . ILE A 1 110 ? -13.784 -2.706 0.121 1.00 98.31 110 ILE A C 1
ATOM 828 O O . ILE A 1 110 ? -13.319 -1.765 -0.534 1.00 98.31 110 ILE A O 1
ATOM 832 N N . ASP A 1 111 ? -14.545 -2.530 1.201 1.00 98.56 111 ASP A N 1
ATOM 833 C CA . ASP A 1 111 ? -14.836 -1.207 1.749 1.00 98.56 111 ASP A CA 1
ATOM 834 C C . ASP A 1 111 ? -13.563 -0.617 2.356 1.00 98.56 111 ASP A C 1
ATOM 836 O O . ASP A 1 111 ? -12.864 -1.257 3.150 1.00 98.56 111 ASP A O 1
ATOM 840 N N . PHE A 1 112 ? -13.260 0.626 1.993 1.00 98.75 112 PHE A N 1
ATOM 841 C CA . PHE A 1 112 ? -12.044 1.299 2.414 1.00 98.75 112 PHE A CA 1
ATOM 842 C C . PHE A 1 112 ? -12.350 2.613 3.124 1.00 98.75 112 PHE A C 1
ATOM 844 O O . PHE A 1 112 ? -13.026 3.502 2.599 1.00 98.75 112 PHE A O 1
ATOM 851 N N . ARG A 1 113 ? -11.817 2.763 4.335 1.00 98.81 113 ARG A N 1
ATOM 852 C CA . ARG A 1 113 ? -11.958 3.973 5.149 1.00 98.81 113 ARG A CA 1
ATOM 853 C C . ARG A 1 113 ? -10.582 4.530 5.443 1.00 98.81 113 ARG A C 1
ATOM 855 O O . ARG A 1 113 ? -9.669 3.769 5.730 1.00 98.81 113 ARG A O 1
ATOM 862 N N . TYR A 1 114 ? -10.412 5.842 5.407 1.00 98.81 114 TYR A N 1
ATOM 863 C CA . TYR A 1 114 ? -9.131 6.443 5.760 1.00 98.81 114 TYR A CA 1
ATOM 864 C C . TYR A 1 114 ? -9.306 7.705 6.594 1.00 98.81 114 TYR A C 1
ATOM 866 O O . TYR A 1 114 ? -10.090 8.597 6.257 1.00 98.81 114 TYR A O 1
ATOM 874 N N . ALA A 1 115 ? -8.547 7.762 7.685 1.00 98.62 115 ALA A N 1
ATOM 875 C CA . ALA A 1 115 ? -8.337 8.949 8.488 1.00 98.62 115 ALA A CA 1
ATOM 876 C C . ALA A 1 115 ? -6.959 9.527 8.176 1.00 98.62 115 ALA A C 1
ATOM 878 O O . ALA A 1 115 ? -5.935 8.885 8.421 1.00 98.62 115 ALA A O 1
ATOM 879 N N . VAL A 1 116 ? -6.954 10.754 7.660 1.00 97.69 116 VAL A N 1
ATOM 880 C CA . VAL A 1 116 ? -5.749 11.552 7.405 1.00 97.69 116 VAL A CA 1
ATOM 881 C C . VAL A 1 116 ? -5.952 12.949 8.003 1.00 97.69 116 VAL A C 1
ATOM 883 O O . VAL A 1 116 ? -7.052 13.498 7.855 1.00 97.69 116 VAL A O 1
ATOM 886 N N . PRO A 1 117 ? -4.950 13.549 8.676 1.00 95.81 117 PRO A N 1
ATOM 887 C CA . PRO A 1 117 ? -5.089 14.912 9.176 1.00 95.81 117 PRO A CA 1
ATOM 888 C C . PRO A 1 117 ? -5.230 15.921 8.025 1.00 95.81 117 PRO A C 1
ATOM 890 O O . PRO A 1 117 ? -4.724 15.701 6.924 1.00 95.81 117 PRO A O 1
ATOM 893 N N . GLU A 1 118 ? -5.885 17.058 8.281 1.00 94.25 118 GLU A N 1
ATOM 894 C CA . GLU A 1 118 ? -6.014 18.124 7.278 1.00 94.25 118 GLU A CA 1
ATOM 895 C C . GLU A 1 118 ? -4.638 18.616 6.799 1.00 94.25 118 GLU A C 1
ATOM 897 O O . GLU A 1 118 ? -3.757 18.923 7.609 1.00 94.25 118 GLU A O 1
ATOM 902 N N . GLY A 1 119 ? -4.467 18.728 5.480 1.00 92.94 119 GLY A N 1
ATOM 903 C CA . GLY A 1 119 ? -3.212 19.131 4.840 1.00 92.94 119 GLY A CA 1
ATOM 904 C C . GLY A 1 119 ? -2.259 17.976 4.520 1.00 92.94 119 GLY A C 1
ATOM 905 O O . GLY A 1 119 ? -1.203 18.224 3.938 1.00 92.94 119 GLY A O 1
ATOM 906 N N . TYR A 1 120 ? -2.628 16.743 4.874 1.00 94.62 120 TYR A N 1
ATOM 907 C CA . TYR A 1 120 ? -1.892 15.512 4.566 1.00 94.62 120 TYR A CA 1
ATOM 908 C C . TYR A 1 120 ? -2.759 14.540 3.765 1.00 94.62 120 TYR A C 1
ATOM 910 O O . TYR A 1 120 ? -2.706 13.329 3.955 1.00 94.62 120 TYR A O 1
ATOM 918 N N . GLU A 1 121 ? -3.623 15.066 2.901 1.00 96.75 121 GLU A N 1
ATOM 919 C CA . GLU A 1 121 ? -4.472 14.253 2.047 1.00 96.75 121 GLU A CA 1
ATOM 920 C C . GLU A 1 121 ? -3.670 13.496 0.973 1.00 96.75 121 GLU A C 1
ATOM 922 O O . GLU A 1 121 ? -2.658 14.000 0.477 1.00 96.75 121 GLU A O 1
ATOM 927 N N . PRO A 1 122 ? -4.143 12.302 0.565 1.00 97.50 122 PRO A N 1
ATOM 928 C CA . PRO A 1 122 ? -3.624 11.616 -0.612 1.00 97.50 122 PRO A CA 1
ATOM 929 C C . PRO A 1 122 ? -3.862 12.435 -1.889 1.00 97.50 122 PRO A C 1
ATOM 931 O O . PRO A 1 122 ? -4.712 13.323 -1.937 1.00 97.50 122 PRO A O 1
ATOM 934 N N . ALA A 1 123 ? -3.144 12.097 -2.958 1.00 98.19 123 ALA A N 1
ATOM 935 C CA . ALA A 1 123 ? -3.293 12.760 -4.248 1.00 98.19 123 ALA A CA 1
ATOM 936 C C . ALA A 1 123 ? -4.718 12.605 -4.817 1.00 98.19 123 ALA A C 1
ATOM 938 O O . ALA A 1 123 ? -5.226 11.487 -4.933 1.00 98.19 123 ALA A O 1
ATOM 939 N N . ASP A 1 124 ? -5.320 13.718 -5.251 1.00 98.38 124 ASP A N 1
ATOM 940 C CA . ASP A 1 124 ? -6.698 13.761 -5.767 1.00 98.38 124 ASP A CA 1
ATOM 941 C C . ASP A 1 124 ? -6.946 12.737 -6.884 1.00 98.38 124 ASP A C 1
ATOM 943 O O . ASP A 1 124 ? -7.952 12.033 -6.877 1.00 98.38 124 ASP A O 1
ATOM 947 N N . ASP A 1 125 ? -5.994 12.576 -7.810 1.00 98.44 125 ASP A N 1
ATOM 948 C CA . ASP A 1 125 ? -6.137 11.640 -8.929 1.00 98.44 125 ASP A CA 1
ATOM 949 C C . ASP A 1 125 ? -6.179 10.166 -8.483 1.00 98.44 125 ASP A C 1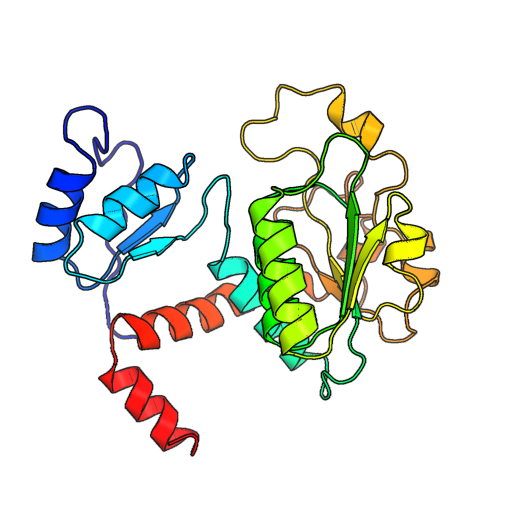
ATOM 951 O O . ASP A 1 125 ? -6.777 9.321 -9.152 1.00 98.44 125 ASP A O 1
ATOM 955 N N . VAL A 1 126 ? -5.569 9.844 -7.339 1.00 98.69 126 VAL A N 1
ATOM 956 C CA . VAL A 1 126 ? -5.632 8.508 -6.735 1.00 98.69 126 VAL A CA 1
ATOM 957 C C . VAL A 1 126 ? -6.984 8.294 -6.058 1.00 98.69 126 VAL A C 1
ATOM 959 O O . VAL A 1 126 ? -7.581 7.227 -6.223 1.00 98.69 126 VAL A O 1
ATOM 962 N N . VAL A 1 127 ? -7.499 9.310 -5.360 1.00 98.75 127 VAL A N 1
ATOM 963 C CA . VAL A 1 127 ? -8.827 9.269 -4.727 1.00 98.75 127 VAL A CA 1
ATOM 964 C C . VAL A 1 127 ? -9.921 9.112 -5.783 1.00 98.75 127 VAL A C 1
ATOM 966 O O . VAL A 1 127 ? -10.762 8.228 -5.658 1.00 98.75 127 VAL A O 1
ATOM 969 N N . GLU A 1 128 ? -9.879 9.897 -6.862 1.00 98.75 128 GLU A N 1
ATOM 970 C CA . GLU A 1 128 ? -10.843 9.820 -7.969 1.00 98.75 128 GLU A CA 1
ATOM 971 C C . GLU A 1 128 ? -10.869 8.430 -8.623 1.00 98.75 128 GLU A C 1
ATOM 973 O O . GLU A 1 128 ? -11.938 7.878 -8.907 1.00 98.75 128 GLU A O 1
ATOM 978 N N . ARG A 1 129 ? -9.691 7.831 -8.837 1.00 98.62 129 ARG A N 1
ATOM 979 C CA . ARG A 1 129 ? -9.579 6.467 -9.372 1.00 98.62 129 ARG A CA 1
ATOM 980 C C . ARG A 1 129 ? -10.130 5.427 -8.406 1.00 98.62 129 ARG A C 1
ATOM 982 O O . ARG A 1 129 ? -10.845 4.531 -8.840 1.00 98.62 129 ARG A O 1
ATOM 989 N N . SER A 1 130 ? -9.826 5.555 -7.120 1.00 98.75 130 SER A N 1
ATOM 990 C CA . SER A 1 130 ? -10.309 4.629 -6.089 1.00 98.75 130 SER A CA 1
ATOM 991 C C . SER A 1 130 ? -11.824 4.715 -5.929 1.00 98.75 130 SER A C 1
ATOM 993 O O . SER A 1 130 ? -12.487 3.688 -5.858 1.00 98.75 130 SER A O 1
ATOM 995 N N . GLN A 1 131 ? -12.394 5.923 -5.985 1.00 98.75 131 GLN A N 1
ATOM 996 C CA . GLN A 1 131 ? -13.845 6.113 -6.005 1.00 98.75 131 GLN A CA 1
ATOM 997 C C . GLN A 1 131 ? -14.478 5.454 -7.234 1.00 98.75 131 GLN A C 1
ATOM 999 O O . GLN A 1 131 ? -15.502 4.792 -7.118 1.00 98.75 131 GLN A O 1
ATOM 1004 N N . SER A 1 132 ? -13.848 5.587 -8.404 1.00 98.69 132 SER A N 1
ATOM 1005 C CA . SER A 1 132 ? -14.341 4.947 -9.629 1.00 98.69 132 SER A CA 1
ATOM 1006 C C . SER A 1 132 ? -14.370 3.418 -9.508 1.00 98.69 132 SER A C 1
ATOM 1008 O O . SER A 1 132 ? -15.336 2.797 -9.944 1.00 98.69 132 SER A O 1
ATOM 1010 N N . TYR A 1 133 ? -13.349 2.808 -8.890 1.00 98.56 133 TYR A N 1
ATOM 1011 C CA . TYR A 1 133 ? -13.338 1.366 -8.618 1.00 98.56 133 TYR A CA 1
ATOM 1012 C C . TYR A 1 133 ? -14.369 0.960 -7.566 1.00 98.56 133 TYR A C 1
ATOM 1014 O O . TYR A 1 133 ? -15.031 -0.059 -7.741 1.00 98.56 133 TYR A O 1
ATOM 1022 N N . ALA A 1 134 ? -14.539 1.758 -6.512 1.00 98.38 134 ALA A N 1
ATOM 1023 C CA . ALA A 1 134 ? -15.547 1.517 -5.485 1.00 98.38 134 ALA A CA 1
ATOM 1024 C C . ALA A 1 134 ? -16.956 1.474 -6.105 1.00 98.38 134 ALA A C 1
ATOM 1026 O O . ALA A 1 134 ? -17.691 0.504 -5.921 1.00 98.38 134 ALA A O 1
ATOM 1027 N N . ASP A 1 135 ? -17.280 2.456 -6.954 1.00 98.38 135 ASP A N 1
ATOM 1028 C CA . ASP A 1 135 ? -18.548 2.514 -7.688 1.00 98.38 135 ASP A CA 1
ATOM 1029 C C . ASP A 1 135 ? -18.720 1.321 -8.654 1.00 98.38 135 ASP A C 1
ATOM 1031 O O . ASP A 1 135 ? -19.819 0.778 -8.786 1.00 98.38 135 ASP A O 1
ATOM 1035 N N . GLU A 1 136 ? -17.647 0.903 -9.340 1.00 98.31 136 GLU A N 1
ATOM 1036 C CA . GLU A 1 136 ? -17.656 -0.224 -10.286 1.00 98.31 136 GLU A CA 1
ATOM 1037 C C . GLU A 1 136 ? -17.855 -1.578 -9.589 1.00 98.31 136 GLU A C 1
ATOM 1039 O O . GLU A 1 136 ? -18.569 -2.445 -10.104 1.00 98.31 136 GLU A O 1
ATOM 1044 N N . HIS A 1 137 ? -17.237 -1.765 -8.423 1.00 97.12 137 HIS A N 1
ATOM 1045 C CA . HIS A 1 137 ? -17.209 -3.039 -7.704 1.00 97.12 137 HIS A CA 1
ATOM 1046 C C . HIS A 1 137 ? -18.195 -3.115 -6.534 1.00 97.12 137 HIS A C 1
ATOM 1048 O O . HIS A 1 137 ? -18.308 -4.171 -5.914 1.00 97.12 137 HIS A O 1
ATOM 1054 N N . GLY A 1 138 ? -18.957 -2.046 -6.289 1.00 96.38 138 GLY A N 1
ATOM 1055 C CA . GLY A 1 138 ? -20.004 -2.002 -5.272 1.00 96.38 138 GLY A CA 1
ATOM 1056 C C . GLY A 1 138 ? -19.470 -1.944 -3.843 1.00 96.38 138 GLY A C 1
ATOM 1057 O O . GLY A 1 138 ? -20.117 -2.498 -2.957 1.00 96.38 138 GLY A O 1
ATOM 1058 N N . SER A 1 139 ? -18.319 -1.302 -3.632 1.00 97.25 139 SER A N 1
ATOM 1059 C CA . SER A 1 139 ? -17.771 -1.022 -2.302 1.00 97.25 139 SER A CA 1
ATOM 1060 C C . SER A 1 139 ? -17.834 0.464 -1.959 1.00 97.25 139 SER A C 1
ATOM 1062 O O . SER A 1 139 ? -18.141 1.309 -2.802 1.00 97.25 139 SER A O 1
ATOM 1064 N N . GLU A 1 140 ? -17.562 0.799 -0.702 1.00 98.06 140 GLU A N 1
ATOM 1065 C CA . GLU A 1 140 ? -17.558 2.171 -0.204 1.00 98.06 140 GLU A CA 1
ATOM 1066 C C . GLU A 1 140 ? -16.133 2.697 0.009 1.00 98.06 140 GLU A C 1
ATOM 1068 O O . GLU A 1 140 ? -15.277 2.024 0.582 1.00 98.06 140 GLU A O 1
ATOM 1073 N N . LEU A 1 141 ? -15.891 3.947 -0.399 1.00 98.62 141 LEU A N 1
ATOM 1074 C CA . LEU A 1 141 ? -14.680 4.700 -0.077 1.00 98.62 141 LEU A CA 1
ATOM 1075 C C . LEU A 1 141 ? -15.052 5.885 0.820 1.00 98.62 141 LEU A C 1
ATOM 1077 O O . LEU A 1 141 ? -15.797 6.771 0.408 1.00 98.62 141 LEU A O 1
ATOM 1081 N N . THR A 1 142 ? -14.531 5.920 2.047 1.00 98.56 142 THR A N 1
ATOM 1082 C CA . THR A 1 142 ? -14.875 6.961 3.030 1.00 98.56 142 THR A CA 1
ATOM 1083 C C . THR A 1 142 ? -13.637 7.656 3.584 1.00 98.56 142 THR A C 1
ATOM 1085 O O . THR A 1 142 ? -12.751 7.018 4.148 1.00 98.56 142 THR A O 1
ATOM 1088 N N . ARG A 1 143 ? -13.617 8.990 3.501 1.00 98.12 143 ARG A N 1
ATOM 1089 C CA . ARG A 1 143 ? -12.643 9.847 4.193 1.00 98.12 143 ARG A CA 1
ATOM 1090 C C . ARG A 1 143 ? -13.222 10.364 5.505 1.00 98.12 143 ARG A C 1
ATOM 1092 O O . ARG A 1 143 ? -14.355 10.838 5.530 1.00 98.12 143 ARG A O 1
ATOM 1099 N N . THR A 1 144 ? -12.405 10.405 6.548 1.00 98.12 144 THR A N 1
ATOM 1100 C CA . THR A 1 144 ? -12.662 11.180 7.770 1.00 98.12 144 THR A CA 1
ATOM 1101 C C . THR A 1 144 ? -11.365 11.835 8.264 1.00 98.12 144 THR A C 1
ATOM 1103 O O . THR A 1 144 ? -10.287 11.593 7.724 1.00 98.12 144 THR A O 1
ATOM 1106 N N . VAL A 1 145 ? -11.480 12.710 9.260 1.00 97.62 145 VAL A N 1
ATOM 1107 C CA . VAL A 1 145 ? -10.354 13.264 10.034 1.00 97.62 145 VAL A CA 1
ATOM 1108 C C . VAL A 1 145 ? -10.335 12.724 11.469 1.00 97.62 145 VAL A C 1
ATOM 1110 O O . VAL A 1 145 ? -9.473 13.112 12.255 1.00 97.62 145 VAL A O 1
ATOM 1113 N N . ASP A 1 146 ? -11.289 11.857 11.829 1.00 98.00 146 ASP A N 1
ATOM 1114 C CA . ASP A 1 146 ? -11.330 11.161 13.114 1.00 98.00 146 ASP A CA 1
ATOM 1115 C C . ASP A 1 146 ? -10.894 9.694 12.925 1.00 98.00 146 ASP A C 1
ATOM 1117 O O . ASP A 1 146 ? -11.651 8.885 12.376 1.00 98.00 146 ASP A O 1
ATOM 1121 N N . PRO A 1 147 ? -9.693 9.313 13.399 1.00 98.25 147 PRO A N 1
ATOM 1122 C CA . PRO A 1 147 ? -9.224 7.930 13.383 1.00 98.25 147 PRO A CA 1
ATOM 1123 C C . PRO A 1 147 ? -10.209 6.928 13.983 1.00 98.25 147 PRO A C 1
ATOM 1125 O O . PRO A 1 147 ? -10.340 5.819 13.469 1.00 98.25 147 PRO A O 1
ATOM 1128 N N . LYS A 1 148 ? -10.943 7.311 15.037 1.00 98.12 148 LYS A N 1
ATOM 1129 C CA . LYS A 1 148 ? -11.911 6.428 15.698 1.00 98.12 148 LYS A CA 1
ATOM 1130 C C . LYS A 1 148 ? -13.126 6.163 14.820 1.00 98.12 148 LYS A C 1
ATOM 1132 O O . LYS A 1 148 ? -13.662 5.062 14.862 1.00 98.12 148 LYS A O 1
ATOM 1137 N N . GLU A 1 149 ? -13.549 7.135 14.012 1.00 98.38 149 GLU A N 1
ATOM 1138 C CA . GLU A 1 149 ? -14.610 6.921 13.023 1.00 98.38 149 GLU A CA 1
ATOM 1139 C C . GLU A 1 149 ? -14.152 5.983 11.901 1.00 98.38 149 GLU A C 1
ATOM 1141 O O . GLU A 1 149 ? -14.930 5.128 11.479 1.00 98.38 149 GLU A O 1
ATOM 1146 N N . ALA A 1 150 ? -12.898 6.100 11.446 1.00 98.44 150 ALA A N 1
ATOM 1147 C CA . ALA A 1 150 ? -12.364 5.244 10.387 1.00 98.44 150 ALA A CA 1
ATOM 1148 C C . ALA A 1 150 ? -12.303 3.768 10.808 1.00 98.44 150 ALA A C 1
ATOM 1150 O O . ALA A 1 150 ? -12.719 2.900 10.039 1.00 98.44 150 ALA A O 1
ATOM 1151 N N . VAL A 1 151 ? -11.825 3.484 12.025 1.00 98.62 151 VAL A N 1
ATOM 1152 C CA . VAL A 1 151 ? -11.641 2.103 12.511 1.00 98.62 151 VAL A CA 1
ATOM 1153 C C . VAL A 1 151 ? -12.907 1.478 13.090 1.00 98.62 151 VAL A C 1
ATOM 1155 O O . VAL A 1 151 ? -12.927 0.278 13.345 1.00 98.62 151 VAL A O 1
ATOM 1158 N N . LYS A 1 152 ? -13.966 2.257 13.325 1.00 98.50 152 LYS A N 1
ATOM 1159 C CA . LYS A 1 152 ? -15.174 1.746 13.975 1.00 98.50 152 LYS A CA 1
ATOM 1160 C C . LYS A 1 152 ? -15.767 0.565 13.202 1.00 98.50 152 LYS A C 1
ATOM 1162 O O . LYS A 1 152 ? -16.101 0.710 12.026 1.00 98.50 152 LYS A O 1
ATOM 1167 N N . ASP A 1 153 ? -15.943 -0.572 13.871 1.00 98.31 153 ASP A N 1
ATOM 1168 C CA . ASP A 1 153 ? -16.445 -1.822 13.280 1.00 98.31 153 ASP A CA 1
ATOM 1169 C C . ASP A 1 153 ? -15.605 -2.304 12.067 1.00 98.31 153 ASP A C 1
ATOM 1171 O O . ASP A 1 153 ? -16.083 -3.074 11.237 1.00 98.31 153 ASP A O 1
ATOM 1175 N N . ALA A 1 154 ? -14.366 -1.816 11.907 1.00 98.56 154 ALA A N 1
ATOM 1176 C CA . ALA A 1 154 ? -13.473 -2.244 10.835 1.00 98.56 154 ALA A CA 1
ATOM 1177 C C . ALA A 1 154 ? -12.820 -3.589 11.173 1.00 98.56 154 ALA A C 1
ATOM 1179 O O . ALA A 1 154 ? -12.599 -3.914 12.340 1.00 98.56 154 ALA A O 1
ATOM 1180 N N . HIS A 1 155 ? -12.464 -4.342 10.136 1.00 98.69 155 HIS A N 1
ATOM 1181 C CA . HIS A 1 155 ? -11.856 -5.665 10.271 1.00 98.69 155 HIS A CA 1
ATOM 1182 C C . HIS A 1 155 ? -10.329 -5.586 10.246 1.00 98.69 155 HIS A C 1
ATOM 1184 O O . HIS A 1 155 ? -9.648 -6.362 10.909 1.00 98.69 155 HIS A O 1
ATOM 1190 N N . VAL A 1 156 ? -9.779 -4.627 9.503 1.00 98.88 156 VAL A N 1
ATOM 1191 C CA . VAL A 1 156 ? -8.338 -4.381 9.419 1.00 98.88 156 VAL A CA 1
ATOM 1192 C C . VAL A 1 156 ? -8.075 -2.914 9.711 1.00 98.88 156 VAL A C 1
ATOM 1194 O O . VAL A 1 156 ? -8.753 -2.054 9.154 1.00 98.88 156 VAL A O 1
ATOM 1197 N N . VAL A 1 157 ? -7.076 -2.621 10.542 1.00 98.88 157 VAL A N 1
ATOM 1198 C CA . VAL A 1 157 ? -6.496 -1.280 10.662 1.00 98.88 157 VAL A CA 1
ATOM 1199 C C . VAL A 1 157 ? -5.043 -1.318 10.211 1.00 98.88 157 VAL A C 1
ATOM 1201 O O . VAL A 1 157 ? -4.260 -2.174 10.626 1.00 98.88 157 VAL A O 1
ATOM 1204 N N . TYR A 1 158 ? -4.701 -0.384 9.333 1.00 98.88 158 TYR A N 1
ATOM 1205 C CA . TYR A 1 158 ? -3.387 -0.232 8.741 1.00 98.88 158 TYR A CA 1
ATOM 1206 C C . TYR A 1 158 ? -2.853 1.165 9.069 1.00 98.88 158 TYR A C 1
ATOM 1208 O O . TYR A 1 158 ? -3.545 2.166 8.870 1.00 98.88 158 TYR A O 1
ATOM 1216 N N . THR A 1 159 ? -1.613 1.239 9.545 1.00 98.69 159 THR A N 1
ATOM 1217 C CA . THR A 1 159 ? -0.872 2.503 9.657 1.00 98.69 159 THR A CA 1
ATOM 1218 C C . THR A 1 159 ? 0.536 2.375 9.071 1.00 98.69 159 THR A C 1
ATOM 1220 O O . THR A 1 159 ? 0.995 1.281 8.737 1.00 98.69 159 THR A O 1
ATOM 1223 N N . ASP A 1 160 ? 1.202 3.508 8.918 1.00 98.06 160 ASP A N 1
ATOM 1224 C CA . ASP A 1 160 ? 2.594 3.623 8.500 1.00 98.06 160 ASP A CA 1
ATOM 1225 C C . ASP A 1 160 ? 3.225 4.812 9.229 1.00 98.06 160 ASP A C 1
ATOM 1227 O O . ASP A 1 160 ? 2.534 5.620 9.860 1.00 98.06 160 ASP A O 1
ATOM 1231 N N . VAL A 1 161 ? 4.542 4.939 9.115 1.00 94.31 161 VAL A N 1
ATOM 1232 C CA . VAL A 1 161 ? 5.301 6.040 9.700 1.00 94.31 161 VAL A CA 1
ATOM 1233 C C . VAL A 1 161 ? 4.695 7.396 9.324 1.00 94.31 161 VAL A C 1
ATOM 1235 O O . VAL A 1 161 ? 4.445 7.698 8.157 1.00 94.31 161 VAL A O 1
ATOM 1238 N N . PHE A 1 162 ? 4.492 8.261 10.318 1.00 91.50 162 PHE A N 1
ATOM 1239 C CA . PHE A 1 162 ? 3.932 9.596 10.075 1.00 91.50 162 PHE A CA 1
ATOM 1240 C C . PHE A 1 162 ? 4.898 10.519 9.321 1.00 91.50 162 PHE A C 1
ATOM 1242 O O . PHE A 1 162 ? 4.468 11.428 8.610 1.00 91.50 162 PHE A O 1
ATOM 1249 N N . ILE A 1 163 ? 6.208 10.299 9.462 1.00 85.19 163 ILE A N 1
ATOM 1250 C CA . ILE A 1 163 ? 7.244 11.001 8.698 1.00 85.19 163 ILE A CA 1
ATOM 1251 C C . ILE A 1 163 ? 7.772 10.057 7.620 1.00 85.19 163 ILE A C 1
ATOM 1253 O O . ILE A 1 163 ? 8.518 9.121 7.912 1.00 85.19 163 ILE A O 1
ATOM 1257 N N . SER A 1 164 ? 7.412 10.335 6.368 1.00 80.44 164 SER A N 1
ATOM 1258 C CA . SER A 1 164 ? 7.846 9.545 5.219 1.00 80.44 164 SER A CA 1
ATOM 1259 C C . SER A 1 164 ? 9.325 9.796 4.878 1.00 80.44 164 SER A C 1
ATOM 1261 O O . SER A 1 164 ? 9.935 10.794 5.271 1.00 80.44 164 SER A O 1
ATOM 1263 N N . MET A 1 165 ? 9.927 8.897 4.093 1.00 73.12 165 MET A N 1
ATOM 1264 C CA . MET A 1 165 ? 11.302 9.080 3.607 1.00 73.12 165 MET A CA 1
ATOM 1265 C C . MET A 1 165 ? 11.455 10.393 2.820 1.00 73.12 165 MET A C 1
ATOM 1267 O O . MET A 1 165 ? 10.786 10.592 1.806 1.00 73.12 165 MET A O 1
ATOM 1271 N N . GLY A 1 166 ? 12.410 11.239 3.214 1.00 71.50 166 GLY A N 1
ATOM 1272 C CA . GLY A 1 166 ? 12.652 12.558 2.615 1.00 71.50 166 GLY A CA 1
ATOM 1273 C C . GLY A 1 166 ? 11.943 13.720 3.321 1.00 71.50 166 GLY A C 1
ATOM 1274 O O . GLY A 1 166 ? 12.182 14.878 2.970 1.00 71.50 166 GLY A O 1
ATOM 1275 N N . GLU A 1 167 ? 11.112 13.436 4.324 1.00 79.31 167 GLU A N 1
ATOM 1276 C CA . GLU A 1 167 ? 10.368 14.426 5.109 1.00 79.31 167 GLU A CA 1
ATOM 1277 C C . GLU A 1 167 ? 10.953 14.656 6.507 1.00 79.31 167 GLU A C 1
ATOM 1279 O O . GLU A 1 167 ? 10.355 15.343 7.329 1.00 79.31 167 GLU A O 1
ATOM 1284 N N . GLU A 1 168 ? 12.158 14.154 6.784 1.00 78.31 168 GLU A N 1
ATOM 1285 C CA . GLU A 1 168 ? 12.769 14.159 8.124 1.00 78.31 168 GLU A CA 1
ATOM 1286 C C . GLU A 1 168 ? 13.021 15.573 8.683 1.00 78.31 168 GLU A C 1
ATOM 1288 O O . GLU A 1 168 ? 13.355 15.746 9.851 1.00 78.31 168 GLU A O 1
ATOM 1293 N N . HIS A 1 169 ? 12.868 16.594 7.842 1.00 74.94 169 HIS A N 1
ATOM 1294 C CA . HIS A 1 169 ? 13.013 18.007 8.168 1.00 74.94 169 HIS A CA 1
ATOM 1295 C C . HIS A 1 169 ? 11.707 18.670 8.649 1.00 74.94 169 HIS A C 1
ATOM 1297 O O . HIS A 1 169 ? 11.732 19.834 9.050 1.00 74.94 169 HIS A O 1
ATOM 1303 N N . LEU A 1 170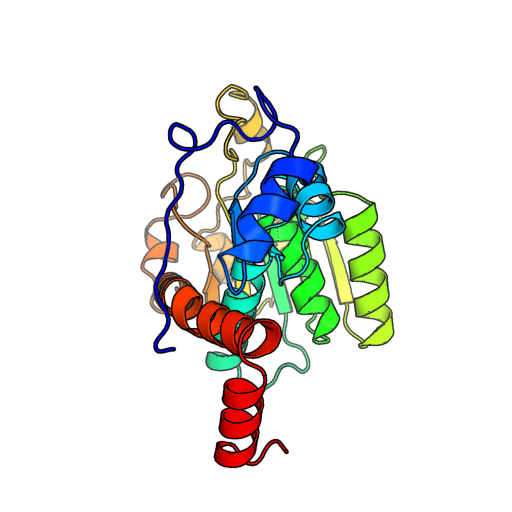 ? 10.570 17.968 8.598 1.00 75.31 170 LEU A N 1
ATOM 1304 C CA . LEU A 1 170 ? 9.249 18.486 8.966 1.00 75.31 170 LEU A CA 1
ATOM 1305 C C . LEU A 1 170 ? 8.922 18.194 10.441 1.00 75.31 170 LEU A C 1
ATOM 1307 O O . LEU A 1 170 ? 7.992 17.455 10.749 1.00 75.31 170 LEU A O 1
ATOM 1311 N N . GLU A 1 171 ? 9.669 18.797 11.370 1.00 69.44 171 GLU A N 1
ATOM 1312 C CA . GLU A 1 171 ? 9.528 18.548 12.822 1.00 69.44 171 GLU A CA 1
ATOM 1313 C C . GLU A 1 171 ? 8.114 18.825 13.373 1.00 69.44 171 GLU A C 1
ATOM 1315 O O . GLU A 1 171 ? 7.681 18.197 14.338 1.00 69.44 171 GLU A O 1
ATOM 1320 N N . ASP A 1 172 ? 7.365 19.743 12.755 1.00 78.62 172 ASP A N 1
ATOM 1321 C CA . ASP A 1 172 ? 5.999 20.072 13.175 1.00 78.62 172 ASP A CA 1
ATOM 1322 C C . ASP A 1 172 ? 4.944 19.069 12.680 1.00 78.62 172 ASP A C 1
ATOM 1324 O O . ASP A 1 172 ? 3.829 19.075 13.208 1.00 78.62 172 ASP A O 1
ATOM 1328 N N . LYS A 1 173 ? 5.288 18.179 11.733 1.00 84.56 173 LYS A N 1
ATOM 1329 C CA . LYS A 1 173 ? 4.357 17.206 11.139 1.00 84.56 173 LYS A CA 1
ATOM 1330 C C . LYS A 1 173 ? 3.741 16.305 12.201 1.00 84.56 173 LYS A C 1
ATOM 1332 O O . LYS A 1 173 ? 2.526 16.174 12.240 1.00 84.56 173 LYS A O 1
ATOM 1337 N N . ILE A 1 174 ? 4.550 15.778 13.124 1.00 85.62 174 ILE A N 1
ATOM 1338 C CA . ILE A 1 174 ? 4.106 14.849 14.181 1.00 85.62 174 ILE A CA 1
ATOM 1339 C C . ILE A 1 174 ? 2.941 15.414 15.007 1.00 85.62 174 ILE A C 1
ATOM 1341 O O . ILE A 1 174 ? 2.051 14.666 15.397 1.00 85.62 174 ILE A O 1
ATOM 1345 N N . LYS A 1 175 ? 2.892 16.733 15.241 1.00 89.12 175 LYS A N 1
ATOM 1346 C CA . LYS A 1 175 ? 1.804 17.354 16.018 1.00 89.12 175 LYS A CA 1
ATOM 1347 C C . LYS A 1 175 ? 0.448 17.226 15.328 1.00 89.12 175 LYS A C 1
ATOM 1349 O O . LYS A 1 175 ? -0.567 17.145 16.007 1.00 89.12 175 LYS A O 1
ATOM 1354 N N . SER A 1 176 ? 0.422 17.199 13.997 1.00 92.69 176 SER A N 1
ATOM 1355 C CA . SER A 1 176 ? -0.806 16.990 13.226 1.00 92.69 176 SER A CA 1
ATOM 1356 C C . SER A 1 176 ? -1.366 15.572 13.371 1.00 92.69 176 SER A C 1
ATOM 1358 O O . SER A 1 176 ? -2.540 15.369 13.089 1.00 92.69 176 SER A O 1
ATOM 1360 N N . PHE A 1 177 ? -0.558 14.621 13.848 1.00 94.69 177 PHE A N 1
ATOM 1361 C CA . PHE A 1 177 ? -0.937 13.223 14.069 1.00 94.69 177 PHE A CA 1
ATOM 1362 C C . PHE A 1 177 ? -1.295 12.929 15.534 1.00 94.69 177 PHE A C 1
ATOM 1364 O O . PHE A 1 177 ? -1.410 11.770 15.937 1.00 94.69 177 PHE A O 1
ATOM 1371 N N . GLU A 1 178 ? -1.499 13.957 16.364 1.00 94.12 178 GLU A N 1
ATOM 1372 C CA . GLU A 1 178 ? -2.021 13.753 17.715 1.00 94.12 178 GLU A CA 1
ATOM 1373 C C . GLU A 1 178 ? -3.391 13.051 17.646 1.00 94.12 178 GLU A C 1
ATOM 1375 O O . GLU A 1 178 ? -4.323 13.528 17.002 1.00 94.12 178 GLU A O 1
ATOM 1380 N N . GLY A 1 179 ? -3.500 11.882 18.288 1.00 96.38 179 GLY A N 1
ATOM 1381 C CA . GLY A 1 179 ? -4.696 11.032 18.240 1.00 96.38 179 GLY A CA 1
ATOM 1382 C C . GLY A 1 179 ? -4.735 10.002 17.102 1.00 96.38 179 GLY A C 1
ATOM 1383 O O . GLY A 1 179 ? -5.676 9.215 17.058 1.00 96.38 179 GLY A O 1
ATOM 1384 N N . TYR A 1 180 ? -3.721 9.958 16.230 1.00 98.25 180 TYR A N 1
ATOM 1385 C CA . TYR A 1 180 ? -3.626 9.001 15.116 1.00 98.25 180 TYR A CA 1
ATOM 1386 C C . TYR A 1 180 ? -2.833 7.731 15.455 1.00 98.25 180 TYR A C 1
ATOM 1388 O O . TYR A 1 180 ? -2.778 6.818 14.641 1.00 98.25 180 TYR A O 1
ATOM 1396 N N . GLN A 1 181 ? -2.228 7.639 16.643 1.00 98.44 181 GLN A N 1
ATOM 1397 C CA . GLN A 1 181 ? -1.537 6.420 17.064 1.00 98.44 181 GLN A CA 1
ATOM 1398 C C . GLN A 1 181 ? -2.522 5.254 17.183 1.00 98.44 181 GLN A C 1
ATOM 1400 O O . GLN A 1 181 ? -3.462 5.312 17.981 1.00 98.44 181 GLN A O 1
ATOM 1405 N N . VAL A 1 182 ? -2.254 4.166 16.467 1.00 98.69 182 VAL A N 1
ATOM 1406 C CA . VAL A 1 182 ? -2.994 2.916 16.625 1.00 98.69 182 VAL A CA 1
ATOM 1407 C C . VAL A 1 182 ? -2.607 2.288 17.963 1.00 98.69 182 VAL A C 1
ATOM 1409 O O . VAL A 1 182 ? -1.471 1.868 18.185 1.00 98.69 182 VAL A O 1
ATOM 1412 N N . ASN A 1 183 ? -3.565 2.268 18.883 1.00 98.69 183 ASN A N 1
ATOM 1413 C CA . ASN A 1 183 ? -3.394 1.810 20.257 1.00 98.69 183 ASN A CA 1
ATOM 1414 C C . ASN A 1 183 ? -4.601 0.983 20.723 1.00 98.69 183 ASN A C 1
ATOM 1416 O O . ASN A 1 183 ? -5.588 0.827 20.005 1.00 98.69 183 ASN A O 1
ATOM 1420 N N . GLU A 1 184 ? -4.525 0.481 21.951 1.00 98.19 184 GLU A N 1
ATOM 1421 C CA . GLU A 1 184 ? -5.535 -0.336 22.622 1.00 98.19 184 GLU A CA 1
ATOM 1422 C C . GLU A 1 184 ? -6.928 0.305 22.611 1.00 98.19 184 GLU A C 1
ATOM 1424 O O . GLU A 1 184 ? -7.928 -0.375 22.394 1.00 98.19 184 GLU A O 1
ATOM 1429 N N . GLU A 1 185 ? -7.005 1.619 22.836 1.00 97.94 185 GLU A N 1
ATOM 1430 C CA . GLU A 1 185 ? -8.274 2.347 22.824 1.00 97.94 185 GLU A CA 1
ATOM 1431 C C . GLU A 1 185 ? -8.856 2.400 21.409 1.00 97.94 185 GLU A C 1
ATOM 1433 O O . GLU A 1 185 ? -10.055 2.193 21.231 1.00 97.94 185 GLU A O 1
ATOM 1438 N N . MET A 1 186 ? -8.015 2.634 20.402 1.00 97.94 186 MET A N 1
ATOM 1439 C CA . MET A 1 186 ? -8.433 2.683 19.004 1.00 97.94 186 MET A CA 1
ATOM 1440 C C . MET A 1 186 ? -8.969 1.330 18.532 1.00 97.94 186 MET A C 1
ATOM 1442 O O . MET A 1 186 ? -10.091 1.260 18.032 1.00 97.94 186 MET A O 1
ATOM 1446 N N . VAL A 1 187 ? -8.218 0.248 18.756 1.00 98.44 187 VAL A N 1
ATOM 1447 C CA . VAL A 1 187 ? -8.637 -1.093 18.319 1.00 98.44 187 VAL A CA 1
ATOM 1448 C C . VAL A 1 187 ? -9.820 -1.640 19.123 1.00 98.44 187 VAL A C 1
ATOM 1450 O O . VAL A 1 187 ? -10.521 -2.523 18.648 1.00 98.44 187 VAL A O 1
ATOM 1453 N N . SER A 1 188 ? -10.117 -1.087 20.308 1.00 97.75 188 SER A N 1
ATOM 1454 C CA . SER A 1 188 ? -11.298 -1.482 21.096 1.00 97.75 188 SER A CA 1
ATOM 1455 C C . SER A 1 188 ? -12.644 -1.129 20.448 1.00 97.75 188 SER A C 1
ATOM 1457 O O . SER A 1 188 ? -13.676 -1.643 20.874 1.00 97.75 188 SER A O 1
ATOM 1459 N N . GLY A 1 189 ? -12.644 -0.240 19.447 1.00 96.56 189 GLY A N 1
ATOM 1460 C CA . GLY A 1 189 ? -13.830 0.118 18.665 1.00 96.56 189 GLY A CA 1
ATOM 1461 C C . GLY A 1 189 ? -13.984 -0.669 17.360 1.00 96.56 189 GLY A C 1
ATOM 1462 O O . GLY A 1 189 ? -14.908 -0.376 16.602 1.00 96.56 189 GLY A O 1
ATOM 1463 N N . MET A 1 190 ? -13.070 -1.598 17.075 1.00 98.56 190 MET A N 1
ATOM 1464 C CA . MET A 1 190 ? -13.075 -2.435 15.874 1.00 98.56 190 MET A CA 1
ATOM 1465 C C . MET A 1 190 ? -13.914 -3.705 16.066 1.00 98.56 190 MET A C 1
ATOM 1467 O O . MET A 1 190 ? -14.422 -3.967 17.156 1.00 98.56 190 MET A O 1
ATOM 1471 N N . ASP A 1 191 ? -14.041 -4.499 15.000 1.00 97.69 191 ASP A N 1
ATOM 1472 C CA . ASP A 1 191 ? -14.599 -5.852 15.075 1.00 97.69 191 ASP A CA 1
ATOM 1473 C C . ASP A 1 191 ? -13.832 -6.740 16.080 1.00 97.69 191 ASP A C 1
ATOM 1475 O O . ASP A 1 191 ? -12.619 -6.601 16.237 1.00 97.69 191 ASP A O 1
ATOM 1479 N N . ASP A 1 192 ? -14.513 -7.692 16.732 1.00 95.88 192 ASP A N 1
ATOM 1480 C CA . ASP A 1 192 ? -13.900 -8.602 17.719 1.00 95.88 192 ASP A CA 1
ATOM 1481 C C . ASP A 1 192 ? -12.727 -9.408 17.125 1.00 95.88 192 ASP A C 1
ATOM 1483 O O . ASP A 1 192 ? -11.790 -9.766 17.841 1.00 95.88 192 ASP A O 1
ATOM 1487 N N . GLY A 1 193 ? -12.766 -9.697 15.820 1.00 95.50 193 GLY A N 1
ATOM 1488 C CA . GLY A 1 193 ? -11.745 -10.409 15.058 1.00 95.50 193 GLY A CA 1
ATOM 1489 C C . GLY A 1 193 ? -10.774 -9.499 14.308 1.00 95.50 193 GLY A C 1
ATOM 1490 O O . GLY A 1 193 ? -10.194 -9.954 13.321 1.00 95.50 193 GLY A O 1
ATOM 1491 N N . TRP A 1 194 ? -10.592 -8.246 14.742 1.00 98.25 194 TRP A N 1
ATOM 1492 C CA . TRP A 1 194 ? -9.745 -7.269 14.055 1.00 98.25 194 TRP A CA 1
ATOM 1493 C C . TRP A 1 194 ? -8.332 -7.781 13.743 1.00 98.25 194 TRP A C 1
ATOM 1495 O O . TRP A 1 194 ? -7.799 -8.688 14.388 1.00 98.25 194 TRP A O 1
ATOM 1505 N N . ARG A 1 195 ? -7.697 -7.165 12.748 1.00 98.75 195 ARG A N 1
ATOM 1506 C CA . ARG A 1 195 ? -6.300 -7.388 12.375 1.00 98.75 195 ARG A CA 1
ATOM 1507 C C . ARG A 1 195 ? -5.552 -6.072 12.253 1.00 98.75 195 ARG A C 1
ATOM 1509 O O . ARG A 1 195 ? -6.106 -5.076 11.792 1.00 98.75 195 ARG A O 1
ATOM 1516 N N . PHE A 1 196 ? -4.288 -6.079 12.659 1.00 98.88 196 PHE A N 1
ATOM 1517 C CA . PHE A 1 196 ? -3.391 -4.938 12.500 1.00 98.88 196 PHE A CA 1
ATOM 1518 C C . PHE A 1 196 ? -2.308 -5.223 11.463 1.00 98.88 196 PHE A C 1
ATOM 1520 O O . PHE A 1 196 ? -1.684 -6.288 11.480 1.00 98.88 196 PHE A O 1
ATOM 1527 N N . MET A 1 197 ? -2.083 -4.247 10.583 1.00 98.88 197 MET A N 1
ATOM 1528 C CA . MET A 1 197 ? -1.095 -4.286 9.508 1.00 98.88 197 MET A CA 1
ATOM 1529 C C . MET A 1 197 ? -0.214 -3.033 9.509 1.00 98.88 197 MET A C 1
ATOM 1531 O O . MET A 1 197 ? -0.644 -1.943 9.889 1.00 98.88 197 MET A O 1
ATOM 1535 N N . HIS A 1 198 ? 1.031 -3.201 9.065 1.00 98.75 198 HIS A N 1
ATOM 1536 C CA . HIS A 1 198 ? 2.038 -2.149 8.972 1.00 98.75 198 HIS A CA 1
ATOM 1537 C C . HIS A 1 198 ? 3.136 -2.582 7.987 1.00 98.75 198 HIS A C 1
ATOM 1539 O O . HIS A 1 198 ? 3.720 -3.654 8.136 1.00 98.75 198 HIS A O 1
ATOM 1545 N N . CYS A 1 199 ? 3.491 -1.742 7.009 1.00 97.31 199 CYS A N 1
ATOM 1546 C CA . CYS A 1 199 ? 4.448 -2.113 5.943 1.00 97.31 199 CYS A CA 1
ATOM 1547 C C . CYS A 1 199 ? 5.892 -2.305 6.416 1.00 97.31 199 CYS A C 1
ATOM 1549 O O . CYS A 1 199 ? 6.670 -2.986 5.747 1.00 97.31 199 CYS A O 1
ATOM 1551 N N . LEU A 1 200 ? 6.226 -1.711 7.562 1.00 97.62 200 LEU A N 1
ATOM 1552 C CA . LEU A 1 200 ? 7.548 -1.675 8.192 1.00 97.62 200 LEU A CA 1
ATOM 1553 C C . LEU A 1 200 ? 8.561 -0.787 7.441 1.00 97.62 200 LEU A C 1
ATOM 1555 O O . LEU A 1 200 ? 8.471 -0.609 6.226 1.00 97.62 200 LEU A O 1
ATOM 1559 N N . PRO A 1 201 ? 9.588 -0.268 8.144 1.00 96.19 201 PRO A N 1
ATOM 1560 C CA . PRO A 1 201 ? 9.822 -0.359 9.594 1.00 96.19 201 PRO A CA 1
ATOM 1561 C C . PRO A 1 201 ? 8.801 0.445 10.413 1.00 96.19 201 PRO A C 1
ATOM 1563 O O . PRO A 1 201 ? 8.326 1.465 9.943 1.00 96.19 201 PRO A O 1
ATOM 1566 N N . ALA A 1 202 ? 8.487 -0.020 11.625 1.00 95.62 202 ALA A N 1
ATOM 1567 C CA . ALA A 1 202 ? 7.598 0.675 12.563 1.00 95.62 202 ALA A CA 1
ATOM 1568 C C . ALA A 1 202 ? 8.401 1.441 13.631 1.00 95.62 202 ALA A C 1
ATOM 1570 O O . ALA A 1 202 ? 9.423 0.944 14.124 1.00 95.62 202 ALA A O 1
ATOM 1571 N N . HIS A 1 203 ? 7.912 2.614 14.019 1.00 94.44 203 HIS A N 1
ATOM 1572 C CA . HIS A 1 203 ? 8.340 3.423 15.151 1.00 94.44 203 HIS A CA 1
ATOM 1573 C C . HIS A 1 203 ? 7.346 3.255 16.310 1.00 94.44 203 HIS A C 1
ATOM 1575 O O . HIS A 1 203 ? 6.413 4.026 16.529 1.00 94.44 203 HIS A O 1
ATOM 1581 N N . ARG A 1 204 ? 7.589 2.219 17.116 1.00 96.44 204 ARG A N 1
ATOM 1582 C CA . ARG A 1 204 ? 6.820 1.954 18.339 1.00 96.44 204 ARG A CA 1
ATOM 1583 C C . ARG A 1 204 ? 6.800 3.180 19.256 1.00 96.44 204 ARG A C 1
ATOM 1585 O O . ARG A 1 204 ? 7.852 3.719 19.599 1.00 96.44 204 ARG A O 1
ATOM 1592 N N . GLY A 1 205 ? 5.605 3.573 19.685 1.00 94.75 205 GLY A N 1
ATOM 1593 C CA . GLY A 1 205 ? 5.360 4.770 20.488 1.00 94.75 205 GLY A CA 1
ATOM 1594 C C . GLY A 1 205 ? 5.018 6.023 19.677 1.00 94.75 205 GLY A C 1
ATOM 1595 O O . GLY A 1 205 ? 4.543 6.980 20.289 1.00 94.75 205 GLY A O 1
ATOM 1596 N N . ASP A 1 206 ? 5.172 5.991 18.348 1.00 94.50 206 ASP A N 1
ATOM 1597 C CA . ASP A 1 206 ? 4.734 7.044 17.428 1.00 94.50 206 ASP A CA 1
ATOM 1598 C C . ASP A 1 206 ? 3.429 6.617 16.732 1.00 94.50 206 ASP A C 1
ATOM 1600 O O . ASP A 1 206 ? 2.351 6.883 17.268 1.00 94.50 206 ASP A O 1
ATOM 1604 N N . GLU A 1 207 ? 3.481 5.904 15.603 1.00 97.31 207 GLU A N 1
ATOM 1605 C CA . GLU A 1 207 ? 2.273 5.496 14.864 1.00 97.31 207 GLU A CA 1
ATOM 1606 C C . GLU A 1 207 ? 1.532 4.303 15.474 1.00 97.31 207 GLU A C 1
ATOM 1608 O O . GLU A 1 207 ? 0.326 4.155 15.279 1.00 97.31 207 GLU A O 1
ATOM 1613 N N . VAL A 1 208 ? 2.220 3.472 16.260 1.00 98.56 208 VAL A N 1
ATOM 1614 C CA . VAL A 1 208 ? 1.645 2.265 16.869 1.00 98.56 208 VAL A CA 1
ATOM 1615 C C . VAL A 1 208 ? 2.216 2.010 18.265 1.00 98.56 208 VAL A C 1
ATOM 1617 O O . VAL A 1 208 ? 3.394 2.267 18.521 1.00 98.56 208 VAL A O 1
ATOM 1620 N N . THR A 1 209 ? 1.409 1.483 19.190 1.00 98.69 209 THR A N 1
ATOM 1621 C CA . THR A 1 209 ? 1.913 1.029 20.499 1.00 98.69 209 THR A CA 1
ATOM 1622 C C . THR A 1 209 ? 2.616 -0.325 20.416 1.00 98.69 209 THR A C 1
ATOM 1624 O O . THR A 1 209 ? 2.324 -1.157 19.557 1.00 98.69 209 THR A O 1
ATOM 1627 N N . ASP A 1 210 ? 3.518 -0.588 21.366 1.00 98.38 210 ASP A N 1
ATOM 1628 C CA . ASP A 1 210 ? 4.137 -1.913 21.514 1.00 98.38 210 ASP A CA 1
ATOM 1629 C C . ASP A 1 210 ? 3.094 -3.025 21.631 1.00 98.38 210 ASP A C 1
ATOM 1631 O O . ASP A 1 210 ? 3.246 -4.091 21.040 1.00 98.38 210 ASP A O 1
ATOM 1635 N N . TRP A 1 211 ? 2.021 -2.754 22.378 1.00 98.56 211 TRP A N 1
ATOM 1636 C CA . TRP A 1 211 ? 0.964 -3.724 22.612 1.00 98.56 211 TRP A CA 1
ATOM 1637 C C . TRP A 1 211 ? 0.262 -4.118 21.317 1.00 98.56 211 TRP A C 1
ATOM 1639 O O . TRP A 1 211 ? 0.113 -5.310 21.077 1.00 98.56 211 TRP A O 1
ATOM 1649 N N . VAL A 1 212 ? -0.128 -3.155 20.470 1.00 98.62 212 VAL A N 1
ATOM 1650 C CA . VAL A 1 212 ? -0.802 -3.463 19.197 1.00 98.62 212 VAL A CA 1
ATOM 1651 C C . VAL A 1 212 ? 0.145 -4.224 18.277 1.00 98.62 212 VAL A C 1
ATOM 1653 O O . VAL A 1 212 ? -0.250 -5.227 17.691 1.00 98.62 212 VAL A O 1
ATOM 1656 N N . MET A 1 213 ? 1.405 -3.789 18.203 1.00 98.31 213 MET A N 1
ATOM 1657 C CA . MET A 1 213 ? 2.414 -4.401 17.343 1.00 98.31 213 MET A CA 1
ATOM 1658 C C . MET A 1 213 ? 2.693 -5.871 17.701 1.00 98.31 213 MET A C 1
ATOM 1660 O O . MET A 1 213 ? 2.913 -6.680 16.800 1.00 98.31 213 MET A O 1
ATOM 1664 N N . ASP A 1 214 ? 2.663 -6.215 18.992 1.00 98.31 214 ASP A N 1
ATOM 1665 C CA . ASP A 1 214 ? 2.937 -7.565 19.509 1.00 98.31 214 ASP A CA 1
ATOM 1666 C C . ASP A 1 214 ? 1.666 -8.373 19.845 1.00 98.31 214 ASP A C 1
ATOM 1668 O O . ASP A 1 214 ? 1.764 -9.491 20.360 1.00 98.31 214 ASP A O 1
ATOM 1672 N N . HIS A 1 215 ? 0.473 -7.825 19.586 1.00 98.50 215 HIS A N 1
ATOM 1673 C CA . HIS A 1 215 ? -0.796 -8.500 19.860 1.00 98.50 215 HIS A CA 1
ATOM 1674 C C . HIS A 1 215 ? -0.981 -9.729 18.961 1.00 98.50 215 HIS A C 1
ATOM 1676 O O . HIS A 1 215 ? -0.498 -9.767 17.834 1.00 98.50 215 HIS A O 1
ATOM 1682 N N . GLU A 1 216 ? -1.782 -10.704 19.396 1.00 98.06 216 GLU A N 1
ATOM 1683 C CA . GLU A 1 216 ? -2.121 -11.884 18.578 1.00 98.06 216 GLU A CA 1
ATOM 1684 C C . GLU A 1 216 ? -2.904 -11.552 17.292 1.00 98.06 216 GLU A C 1
ATOM 1686 O O . GLU A 1 216 ? -2.972 -12.365 16.378 1.00 98.06 216 GLU A O 1
ATOM 1691 N N . HIS A 1 217 ? -3.474 -10.348 17.209 1.00 98.50 217 HIS A N 1
ATOM 1692 C CA . HIS A 1 217 ? -4.166 -9.830 16.021 1.00 98.50 217 HIS A CA 1
ATOM 1693 C C . HIS A 1 217 ? -3.233 -9.060 15.070 1.00 98.50 217 HIS A C 1
ATOM 1695 O O . HIS A 1 217 ? -3.651 -8.642 13.989 1.00 98.50 217 HIS A O 1
ATOM 1701 N N . SER A 1 218 ? -1.977 -8.846 15.465 1.00 98.69 218 SER A N 1
ATOM 1702 C CA . SER A 1 218 ? -0.957 -8.254 14.609 1.00 98.69 218 SER A CA 1
ATOM 1703 C C . SER A 1 218 ? -0.490 -9.282 13.586 1.00 98.69 218 SER A C 1
ATOM 1705 O O . SER A 1 218 ? 0.064 -10.320 13.945 1.00 98.69 218 SER A O 1
ATOM 1707 N N . ILE A 1 219 ? -0.695 -8.982 12.305 1.00 98.69 219 ILE A N 1
ATOM 1708 C CA . ILE A 1 219 ? -0.306 -9.850 11.178 1.00 98.69 219 ILE A CA 1
ATOM 1709 C C . ILE A 1 219 ? 0.818 -9.226 10.343 1.00 98.69 219 ILE A C 1
ATOM 1711 O O . ILE A 1 219 ? 1.069 -9.610 9.205 1.00 98.69 219 ILE A O 1
ATOM 1715 N N . VAL A 1 220 ? 1.538 -8.270 10.933 1.00 98.56 220 VAL A N 1
ATOM 1716 C CA . VAL A 1 220 ? 2.633 -7.502 10.316 1.00 98.56 220 VAL A CA 1
ATOM 1717 C C . VAL A 1 220 ? 3.775 -8.371 9.783 1.00 98.56 220 VAL A C 1
ATOM 1719 O O . VAL A 1 220 ? 4.425 -8.015 8.802 1.00 98.56 220 VAL A O 1
ATOM 1722 N N . PHE A 1 221 ? 4.048 -9.517 10.413 1.00 98.44 221 PHE A N 1
ATOM 1723 C CA . PHE A 1 221 ? 5.124 -10.409 9.974 1.00 98.44 221 PHE A CA 1
ATOM 1724 C C . PHE A 1 221 ? 4.679 -11.366 8.868 1.00 98.44 221 PHE A C 1
ATOM 1726 O O . PHE A 1 221 ? 5.460 -11.584 7.942 1.00 98.44 221 PHE A O 1
ATOM 1733 N N . ASP A 1 222 ? 3.431 -11.843 8.904 1.00 98.25 222 ASP A N 1
ATOM 1734 C CA . ASP A 1 222 ? 2.818 -12.573 7.785 1.00 98.25 222 ASP A CA 1
ATOM 1735 C C . ASP A 1 222 ? 2.798 -11.669 6.543 1.00 98.25 222 ASP A C 1
ATOM 1737 O O . ASP A 1 222 ? 3.276 -12.037 5.471 1.00 98.25 222 ASP A O 1
ATOM 1741 N N . GLN A 1 223 ? 2.379 -10.414 6.728 1.00 98.56 223 GLN A N 1
ATOM 1742 C CA . GLN A 1 223 ? 2.413 -9.364 5.714 1.00 98.56 223 GLN A CA 1
ATOM 1743 C C . GLN A 1 223 ? 3.816 -9.148 5.130 1.00 98.56 223 GLN A C 1
ATOM 1745 O O . GLN A 1 223 ? 3.991 -9.067 3.909 1.00 98.56 223 GLN A O 1
ATOM 1750 N N . ALA A 1 224 ? 4.835 -9.062 5.989 1.00 98.50 224 ALA A N 1
ATOM 1751 C CA . ALA A 1 224 ? 6.216 -8.888 5.556 1.00 98.50 224 ALA A CA 1
ATOM 1752 C C . ALA A 1 224 ? 6.739 -10.102 4.770 1.00 98.50 224 ALA A C 1
ATOM 1754 O O . ALA A 1 224 ? 7.448 -9.923 3.777 1.00 98.50 224 ALA A O 1
ATOM 1755 N N . GLU A 1 225 ? 6.387 -11.327 5.172 1.00 98.44 225 GLU A N 1
ATOM 1756 C CA . GLU A 1 225 ? 6.732 -12.545 4.431 1.00 98.44 225 GLU A CA 1
ATOM 1757 C C . GLU A 1 225 ? 6.032 -12.584 3.064 1.00 98.44 225 GLU A C 1
ATOM 1759 O O . GLU A 1 225 ? 6.672 -12.856 2.041 1.00 98.44 225 GLU A O 1
ATOM 1764 N N . ASN A 1 226 ? 4.751 -12.210 3.020 1.00 98.62 226 ASN A N 1
ATOM 1765 C CA . ASN A 1 226 ? 3.921 -12.217 1.817 1.00 98.62 226 ASN A CA 1
ATOM 1766 C C . ASN A 1 226 ? 4.431 -11.307 0.701 1.00 98.62 226 ASN A C 1
ATOM 1768 O O . ASN A 1 226 ? 4.151 -11.554 -0.476 1.00 98.62 226 ASN A O 1
ATOM 1772 N N . ARG A 1 227 ? 5.299 -10.336 1.011 1.00 98.44 227 ARG A N 1
ATOM 1773 C CA . ARG A 1 227 ? 6.067 -9.589 0.001 1.00 98.44 227 ARG A CA 1
ATOM 1774 C C . ARG A 1 227 ? 6.849 -10.503 -0.935 1.00 98.44 227 ARG A C 1
ATOM 1776 O O . ARG A 1 227 ? 6.945 -10.208 -2.127 1.00 98.44 227 ARG A O 1
ATOM 1783 N N . MET A 1 228 ? 7.412 -11.602 -0.432 1.00 97.62 228 MET A N 1
ATOM 1784 C CA . MET A 1 228 ? 8.133 -12.565 -1.262 1.00 97.62 228 MET A CA 1
ATOM 1785 C C . MET A 1 228 ? 7.183 -13.250 -2.248 1.00 97.62 228 MET A C 1
ATOM 1787 O O . MET A 1 228 ? 7.463 -13.275 -3.448 1.00 97.62 228 MET A O 1
ATOM 1791 N N . TRP A 1 229 ? 6.057 -13.764 -1.754 1.00 96.69 229 TRP A N 1
ATOM 1792 C CA . TRP A 1 229 ? 5.096 -14.542 -2.534 1.00 96.69 229 TRP A CA 1
ATOM 1793 C C . TRP A 1 229 ? 4.357 -13.684 -3.566 1.00 96.69 229 TRP A C 1
ATOM 1795 O O . TRP A 1 229 ? 4.343 -14.026 -4.752 1.00 96.69 229 TRP A O 1
ATOM 1805 N N . ALA A 1 230 ? 3.859 -12.514 -3.162 1.00 97.19 230 ALA A N 1
ATOM 1806 C CA . ALA A 1 230 ? 3.202 -11.565 -4.057 1.00 97.19 230 ALA A CA 1
ATOM 1807 C C . ALA A 1 230 ? 4.145 -11.090 -5.173 1.00 97.19 230 ALA A C 1
ATOM 1809 O O . ALA A 1 230 ? 3.783 -11.084 -6.349 1.00 97.19 230 ALA A O 1
ATOM 1810 N N . GLN A 1 231 ? 5.400 -10.763 -4.848 1.00 96.38 231 GLN A N 1
ATOM 1811 C CA . GLN A 1 231 ? 6.369 -10.356 -5.868 1.00 96.38 231 GLN A CA 1
ATOM 1812 C C . GLN A 1 231 ? 6.789 -11.518 -6.770 1.00 96.38 231 GLN A C 1
ATOM 1814 O O . GLN A 1 231 ? 6.998 -11.306 -7.961 1.00 96.38 231 GLN A O 1
ATOM 1819 N N . MET A 1 232 ? 6.894 -12.746 -6.252 1.00 94.62 232 MET A N 1
ATOM 1820 C CA . MET A 1 232 ? 7.106 -13.921 -7.100 1.00 94.62 232 MET A CA 1
ATOM 1821 C C . MET A 1 232 ? 5.962 -14.098 -8.102 1.00 94.62 232 MET A C 1
ATOM 1823 O O . MET A 1 232 ? 6.236 -14.350 -9.274 1.00 94.62 232 MET A O 1
ATOM 1827 N N . SER A 1 233 ? 4.715 -13.914 -7.665 1.00 94.31 233 SER A N 1
ATOM 1828 C CA . SER A 1 233 ? 3.527 -13.951 -8.523 1.00 94.31 233 SER A CA 1
ATOM 1829 C C . SER A 1 233 ? 3.586 -12.881 -9.623 1.00 94.31 233 SER A C 1
ATOM 1831 O O . SER A 1 233 ? 3.514 -13.211 -10.808 1.00 94.31 233 SER A O 1
ATOM 1833 N N . LEU A 1 234 ? 3.871 -11.622 -9.263 1.00 95.31 234 LEU A N 1
ATOM 1834 C CA . LEU A 1 234 ? 4.038 -10.518 -10.220 1.00 95.31 234 LEU A CA 1
ATOM 1835 C C . LEU A 1 234 ? 5.160 -10.782 -11.237 1.00 95.31 234 LEU A C 1
ATOM 1837 O O . LEU A 1 234 ? 4.997 -10.522 -12.428 1.00 95.31 234 LEU A O 1
ATOM 1841 N N . LEU A 1 235 ? 6.302 -11.314 -10.789 1.00 94.75 235 LEU A N 1
ATOM 1842 C CA . LEU A 1 235 ? 7.406 -11.667 -11.682 1.00 94.75 235 LEU A CA 1
ATOM 1843 C C . LEU A 1 235 ? 7.022 -12.815 -12.625 1.00 94.75 235 LEU A C 1
ATOM 1845 O O . LEU A 1 235 ? 7.384 -12.757 -13.796 1.00 94.75 235 LEU A O 1
ATOM 1849 N N . CYS A 1 236 ? 6.285 -13.831 -12.161 1.00 93.56 236 CYS A N 1
ATOM 1850 C CA . CYS A 1 236 ? 5.771 -14.879 -13.049 1.00 93.56 236 CYS A CA 1
ATOM 1851 C C . CYS A 1 236 ? 4.858 -14.275 -14.111 1.00 93.56 236 CYS A C 1
ATOM 1853 O O . CYS A 1 236 ? 5.125 -14.441 -15.295 1.00 93.56 236 CYS A O 1
ATOM 1855 N N . TYR A 1 237 ? 3.850 -13.514 -13.686 1.00 93.81 237 TYR A N 1
ATOM 1856 C CA . TYR A 1 237 ? 2.855 -12.930 -14.579 1.00 93.81 237 TYR A CA 1
ATOM 1857 C C . TYR A 1 237 ? 3.478 -12.062 -15.680 1.00 93.81 237 TYR A C 1
ATOM 1859 O O . TYR A 1 237 ? 3.148 -12.211 -16.853 1.00 93.81 237 TYR A O 1
ATOM 1867 N N . TYR A 1 238 ? 4.411 -11.174 -15.320 1.00 94.69 238 TYR A N 1
ATOM 1868 C CA . TYR A 1 238 ? 4.977 -10.223 -16.277 1.00 94.69 238 TYR A CA 1
ATOM 1869 C C . TYR A 1 238 ? 6.199 -10.744 -17.039 1.00 94.69 238 TYR A C 1
ATOM 1871 O O . TYR A 1 238 ? 6.377 -10.387 -18.201 1.00 94.69 238 TYR A O 1
ATOM 1879 N N . ILE A 1 239 ? 7.073 -11.531 -16.402 1.00 93.38 239 ILE A N 1
ATOM 1880 C CA . ILE A 1 239 ? 8.397 -11.880 -16.952 1.00 93.38 239 ILE A CA 1
ATOM 1881 C C . ILE A 1 239 ? 8.451 -13.325 -17.454 1.00 93.38 239 ILE A C 1
ATOM 1883 O O . ILE A 1 239 ? 9.248 -13.626 -18.342 1.00 93.38 239 ILE A O 1
ATOM 1887 N N . SER A 1 240 ? 7.627 -14.226 -16.916 1.00 89.88 240 SER A N 1
ATOM 1888 C CA . SER A 1 240 ? 7.612 -15.636 -17.317 1.00 89.88 240 SER A CA 1
ATOM 1889 C C . SER A 1 240 ? 6.180 -16.138 -17.536 1.00 89.88 240 SER A C 1
ATOM 1891 O O . SER A 1 240 ? 5.682 -16.918 -16.719 1.00 89.88 240 SER A O 1
ATOM 1893 N N . PRO A 1 241 ? 5.526 -15.736 -18.645 1.00 86.94 241 PRO A N 1
ATOM 1894 C CA . PRO A 1 241 ? 4.165 -16.163 -18.963 1.00 86.94 241 PRO A CA 1
ATOM 1895 C C . PRO A 1 241 ? 3.991 -17.684 -18.936 1.00 86.94 241 PRO A C 1
ATOM 1897 O O . PRO A 1 241 ? 2.993 -18.177 -18.436 1.00 86.94 241 PRO A O 1
ATOM 1900 N N . GLU A 1 242 ? 4.9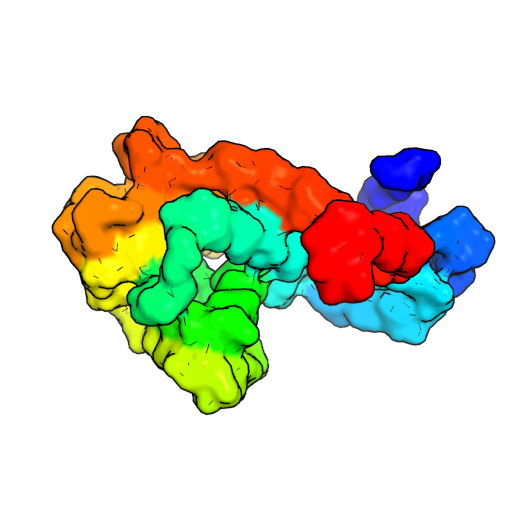99 -18.452 -19.355 1.00 88.56 242 GLU A N 1
ATOM 1901 C CA . GLU A 1 242 ? 4.932 -19.916 -19.326 1.00 88.56 242 GLU A CA 1
ATOM 1902 C C . GLU A 1 242 ? 4.880 -20.473 -17.897 1.00 88.56 242 GLU A C 1
ATOM 1904 O O . GLU A 1 242 ? 4.218 -21.478 -17.643 1.00 88.56 242 GLU A O 1
ATOM 1909 N N . ALA A 1 243 ? 5.580 -19.838 -16.950 1.00 88.25 243 ALA A N 1
ATOM 1910 C CA . ALA A 1 243 ? 5.510 -20.222 -15.543 1.00 88.25 243 ALA A CA 1
ATOM 1911 C C . ALA A 1 243 ? 4.166 -19.821 -14.924 1.00 88.25 243 ALA A C 1
ATOM 1913 O O . ALA A 1 243 ? 3.645 -20.553 -14.085 1.00 88.25 243 ALA A O 1
ATOM 1914 N N . TRP A 1 244 ? 3.609 -18.682 -15.347 1.00 91.88 244 TRP A N 1
ATOM 1915 C CA . TRP A 1 244 ? 2.270 -18.251 -14.958 1.00 91.88 244 TRP A CA 1
ATOM 1916 C C . TRP A 1 244 ? 1.193 -19.222 -15.454 1.00 91.88 244 TRP A C 1
ATOM 1918 O O . TRP A 1 244 ? 0.380 -19.689 -14.658 1.00 91.88 244 TRP A O 1
ATOM 1928 N N . ASP A 1 245 ? 1.237 -19.596 -16.732 1.00 91.00 245 ASP A N 1
ATOM 1929 C CA . ASP A 1 245 ? 0.293 -20.539 -17.335 1.00 91.00 245 ASP A CA 1
ATOM 1930 C C . ASP A 1 245 ? 0.386 -21.913 -16.660 1.00 91.00 245 ASP A C 1
ATOM 1932 O O . ASP A 1 245 ? -0.626 -22.471 -16.243 1.00 91.00 245 ASP A O 1
ATOM 1936 N N . ALA A 1 246 ? 1.604 -22.424 -16.442 1.00 89.69 246 ALA A N 1
ATOM 1937 C CA . ALA A 1 246 ? 1.811 -23.691 -15.742 1.00 89.69 246 ALA A CA 1
ATOM 1938 C C . ALA A 1 246 ? 1.293 -23.666 -14.291 1.00 89.69 246 ALA A C 1
ATOM 1940 O O . ALA A 1 246 ? 0.770 -24.670 -13.802 1.00 89.69 246 ALA A O 1
ATOM 1941 N N . MET A 1 247 ? 1.430 -22.533 -13.590 1.00 88.38 247 MET A N 1
ATOM 1942 C CA . MET A 1 247 ? 0.831 -22.341 -12.266 1.00 88.38 247 MET A CA 1
ATOM 1943 C C . MET A 1 247 ? -0.697 -22.393 -12.355 1.00 88.38 247 MET A C 1
ATOM 1945 O O . MET A 1 247 ? -1.331 -23.098 -11.570 1.00 88.38 247 MET A O 1
ATOM 1949 N N . GLY A 1 248 ? -1.278 -21.684 -13.323 1.00 88.00 248 GLY A N 1
ATOM 1950 C CA . GLY A 1 248 ? -2.715 -21.662 -13.562 1.00 88.00 248 GLY A CA 1
ATOM 1951 C C . GLY A 1 248 ? -3.288 -23.054 -13.843 1.00 88.00 248 GLY A C 1
ATOM 1952 O O . GLY A 1 248 ? -4.269 -23.440 -13.207 1.00 88.00 248 GLY A O 1
ATOM 1953 N N . GLU A 1 249 ? -2.634 -23.838 -14.705 1.00 91.69 249 GLU A N 1
ATOM 1954 C CA . GLU A 1 249 ? -3.014 -25.227 -15.001 1.00 91.69 249 GLU A CA 1
ATOM 1955 C C . GLU A 1 249 ? -2.939 -26.110 -13.746 1.00 91.69 249 GLU A C 1
ATOM 1957 O O . GLU A 1 249 ? -3.853 -26.886 -13.463 1.00 91.69 249 GLU A O 1
ATOM 1962 N N . PHE A 1 250 ? -1.867 -25.981 -12.955 1.00 90.12 250 PHE A N 1
ATOM 1963 C CA . PHE A 1 250 ? -1.691 -26.760 -11.727 1.00 90.12 250 PHE A CA 1
ATOM 1964 C C . PHE A 1 250 ? -2.748 -26.432 -10.663 1.00 90.12 250 PHE A C 1
ATOM 1966 O O . PHE A 1 250 ? -3.189 -27.321 -9.933 1.00 90.12 250 PHE A O 1
ATOM 1973 N N . MET A 1 251 ? -3.165 -25.167 -10.582 1.00 89.19 251 MET A N 1
ATOM 1974 C CA . MET A 1 251 ? -4.192 -24.693 -9.651 1.00 89.19 251 MET A CA 1
ATOM 1975 C C . MET A 1 251 ? -5.625 -24.890 -10.172 1.00 89.19 251 MET A C 1
ATOM 1977 O O . MET A 1 251 ? -6.572 -24.663 -9.421 1.00 89.19 251 MET A O 1
ATOM 1981 N N . GLY A 1 252 ? -5.804 -25.314 -11.428 1.00 90.69 252 GLY A N 1
ATOM 1982 C CA . GLY A 1 252 ? -7.119 -25.456 -12.059 1.00 90.69 252 GLY A CA 1
ATOM 1983 C C . GLY A 1 252 ? -7.830 -24.121 -12.309 1.00 90.69 252 GLY A C 1
ATOM 1984 O O . GLY A 1 252 ? -9.059 -24.070 -12.269 1.00 90.69 252 GLY A O 1
ATOM 1985 N N . LEU A 1 253 ? -7.066 -23.044 -12.515 1.00 82.94 253 LEU A N 1
ATOM 1986 C CA . LEU A 1 253 ? -7.575 -21.692 -12.784 1.00 82.94 253 LEU A CA 1
ATOM 1987 C C . LEU A 1 253 ? -7.747 -21.398 -14.285 1.00 82.94 253 LEU A C 1
ATOM 1989 O O . LEU A 1 253 ? -8.456 -20.455 -14.637 1.00 82.94 253 LEU A O 1
ATOM 1993 N N . VAL A 1 254 ? -7.109 -22.194 -15.149 1.00 74.19 254 VAL A N 1
ATOM 1994 C CA . VAL A 1 254 ? -7.177 -22.147 -16.623 1.00 74.19 254 VAL A CA 1
ATOM 1995 C C . VAL A 1 254 ? -7.320 -23.544 -17.208 1.00 74.19 254 VAL A C 1
ATOM 1997 O O . VAL A 1 254 ? -6.832 -24.507 -16.572 1.00 74.19 254 VAL A O 1
#

Radius of gyration: 19.23 Å; chains: 1; bounding box: 47×47×47 Å

Secondary structure (DSSP, 8-state):
---------TTT--BTTTB-HHHHHHHHTTT-S-EEEE-SSHHHHHHHHHH-SS-EEEEE-SS--HHHHHHHHHHHHHH-S--TT-EEEEES-S-HHHHHHHHHHHHTT-EEEEE--TT-PPPHHHHHHHHHHHHHHT--EEEES-HHHHHTT-SEEEE--SS-TT-TT-TTGGGGGTT--B-HHHHTTS-TT-EEEE-S---BTTTB-HHHHHSTTB-HHHHHHHHHHHHHHHHHHHH-HHHHHHHHHHHT--